Protein AF-A0A800AYM0-F1 (afdb_monomer_lite)

Foldseek 3Di:
DDPQPFAALVNLLVVLLVLLLVLQLVLLVLLCVVCVVQDDPVPDDPVLLVVLVVLQSLQSLQLSLVLCLVVLVVSLVCLVVVHDDLVVLVVSLCSSLVSSLVLLVQSLVQSVVCVVVVAFAACVVCPCVVPVVVVVVVLVPDVVSVVSVVVSVVSSVVSNVVSCCSRPPDHPHDRPPDPCSVVVSVVVSVSSVCSNQSDPDPDGRDDLCVLVDDPRSNSSRSSHRRVSNHVVNVVVCPDPVNPDDCPDDPVVVLCVLCVVLVNNADPDPDRNDDDDDDPDDDPDDDDDDDDDD

Secondary structure (DSSP, 8-state):
--------HHHHHHHHHHHHHHHHHHHHHHHHHHTGGG--TTTS-HHHHHHHHHHHHHHHHHHHHHHHHHHHHHHHHHHHTT---HHHHHHHHHHHHHHHHHHHHHHHHHHHHHHHHSS---GGGGTTGGGHHHHHHHHHH-HHHHHHHHHHHHHHHHHHHHHHHHHTS---------TTHHHHHHHHHHHHHHHHH---SSSSSP-GGGG--SS-HHHHHHT--HHHHHHHHHHHHTSGGGSPP--S-HHHHHHHHHHHTT-S---SSSTT------S---SS---------

Radius of gyration: 26.36 Å; chains: 1; bounding box: 70×54×80 Å

Structure (mmCIF, N/CA/C/O backbone):
data_AF-A0A800AYM0-F1
#
_entry.id   AF-A0A800AYM0-F1
#
loop_
_atom_site.group_PDB
_atom_site.id
_atom_site.type_symbol
_atom_site.label_atom_id
_atom_site.label_alt_id
_atom_site.label_comp_id
_atom_site.label_asym_id
_atom_site.label_entity_id
_atom_site.label_seq_id
_atom_site.pdbx_PDB_ins_code
_atom_site.Cartn_x
_atom_site.Cartn_y
_atom_site.Cartn_z
_atom_site.occupancy
_atom_site.B_iso_or_equiv
_atom_site.auth_seq_id
_atom_site.auth_comp_id
_atom_site.auth_asym_id
_atom_site.auth_atom_id
_atom_site.pdbx_PDB_model_num
ATOM 1 N N . MET A 1 1 ? 0.278 18.543 35.188 1.00 34.03 1 MET A N 1
ATOM 2 C CA . MET A 1 1 ? -1.200 18.485 35.123 1.00 34.03 1 MET A CA 1
ATOM 3 C C . MET A 1 1 ? -1.610 17.820 33.806 1.00 34.03 1 MET A C 1
ATOM 5 O O . MET A 1 1 ? -1.608 18.459 32.761 1.00 34.03 1 MET A O 1
ATOM 9 N N . SER A 1 2 ? -1.806 16.496 33.802 1.00 35.78 2 SER A N 1
ATOM 10 C CA . SER A 1 2 ? -2.093 15.743 32.574 1.00 35.78 2 SER A CA 1
ATOM 11 C C . SER A 1 2 ? -3.550 15.943 32.162 1.00 35.78 2 SER A C 1
ATOM 13 O O . SER A 1 2 ? -4.455 15.405 32.798 1.00 35.78 2 SER A O 1
ATOM 15 N N . LEU A 1 3 ? -3.783 16.679 31.075 1.00 36.06 3 LEU A N 1
ATOM 16 C CA . LEU A 1 3 ? -5.063 16.655 30.372 1.00 36.06 3 LEU A CA 1
ATOM 17 C C . LEU A 1 3 ? -5.314 15.217 29.900 1.00 36.06 3 LEU A C 1
ATOM 19 O O . LEU A 1 3 ? -4.806 14.788 28.861 1.00 36.06 3 LEU A O 1
ATOM 23 N N . ASN A 1 4 ? -6.074 14.458 30.691 1.00 39.44 4 ASN A N 1
ATOM 24 C CA . ASN A 1 4 ? -6.589 13.142 30.338 1.00 39.44 4 ASN A CA 1
ATOM 25 C C . ASN A 1 4 ? -7.581 13.322 29.181 1.00 39.44 4 ASN A C 1
ATOM 27 O O . ASN A 1 4 ? -8.793 13.425 29.367 1.00 39.44 4 ASN A O 1
ATOM 31 N N . LYS A 1 5 ? -7.041 13.432 27.963 1.00 47.06 5 LYS A N 1
ATOM 32 C CA . LYS A 1 5 ? -7.806 13.536 26.722 1.00 47.06 5 LYS A CA 1
ATOM 33 C C . LYS A 1 5 ? -8.575 12.224 26.554 1.00 47.06 5 LYS A C 1
ATOM 35 O O . LYS A 1 5 ? -8.020 11.225 26.104 1.00 47.06 5 LYS A O 1
ATOM 40 N N . LYS A 1 6 ? -9.847 12.229 26.960 1.00 54.66 6 LYS A N 1
ATOM 41 C CA . LYS A 1 6 ? -10.808 11.149 26.706 1.00 54.66 6 LYS A CA 1
ATOM 42 C C . LYS A 1 6 ? -10.798 10.851 25.210 1.00 54.66 6 LYS A C 1
ATOM 44 O O . LYS A 1 6 ? -11.043 11.739 24.395 1.00 54.66 6 LYS A O 1
ATOM 49 N N . GLN A 1 7 ? -10.447 9.626 24.845 1.00 60.94 7 GLN A N 1
ATOM 50 C CA . GLN A 1 7 ? -10.258 9.241 23.454 1.00 60.94 7 GLN A CA 1
ATOM 51 C C . GLN A 1 7 ? -11.426 8.355 23.019 1.00 60.94 7 GLN A C 1
ATOM 53 O O . GLN A 1 7 ? -11.692 7.313 23.610 1.00 60.94 7 GLN A O 1
ATOM 58 N N . ASN A 1 8 ? -12.149 8.809 21.996 1.00 78.94 8 ASN A N 1
ATOM 59 C CA . ASN A 1 8 ? -13.233 8.057 21.374 1.00 78.94 8 ASN A CA 1
ATOM 60 C C . ASN A 1 8 ? -12.653 7.000 20.409 1.00 78.94 8 ASN A C 1
ATOM 62 O O . ASN A 1 8 ? -11.581 7.199 19.827 1.00 78.94 8 ASN A O 1
ATOM 66 N N . ILE A 1 9 ? -13.376 5.898 20.198 1.00 86.50 9 ILE A N 1
ATOM 67 C CA . ILE A 1 9 ? -13.028 4.818 19.264 1.00 86.50 9 ILE A CA 1
ATOM 68 C C . ILE A 1 9 ? -12.812 5.365 17.849 1.00 86.50 9 ILE A C 1
ATOM 70 O O . ILE A 1 9 ? -11.824 5.017 17.206 1.00 86.50 9 ILE A O 1
ATOM 74 N N . ILE A 1 10 ? -13.651 6.300 17.401 1.00 87.38 10 ILE A N 1
ATOM 75 C CA . ILE A 1 10 ? -13.507 6.952 16.089 1.00 87.38 10 ILE A CA 1
ATOM 76 C C . ILE A 1 10 ? -12.194 7.735 16.004 1.00 87.38 10 ILE A C 1
ATOM 78 O O . ILE A 1 10 ? -11.457 7.623 15.028 1.00 87.38 10 ILE A O 1
ATOM 82 N N . THR A 1 11 ? -11.842 8.482 17.053 1.00 88.19 11 THR A N 1
ATOM 83 C CA . THR A 1 11 ? -10.568 9.208 17.109 1.00 88.19 11 THR A CA 1
ATOM 84 C C . THR A 1 11 ? -9.381 8.248 17.055 1.00 88.19 11 THR A C 1
ATOM 86 O O . THR A 1 11 ? -8.373 8.558 16.426 1.00 88.19 11 THR A O 1
ATOM 89 N N . ARG A 1 12 ? -9.482 7.072 17.689 1.00 89.81 12 ARG A N 1
ATOM 90 C CA . ARG A 1 12 ? -8.461 6.019 17.584 1.00 89.81 12 ARG A CA 1
ATOM 91 C C . ARG A 1 12 ? -8.345 5.504 16.147 1.00 89.81 12 ARG A C 1
ATOM 93 O O . ARG A 1 12 ? -7.229 5.451 15.641 1.00 89.81 12 ARG A O 1
ATOM 100 N N . ILE A 1 13 ? -9.462 5.187 15.491 1.00 92.69 13 ILE A N 1
ATOM 101 C CA . ILE A 1 13 ? -9.487 4.728 14.092 1.00 92.69 13 ILE A CA 1
ATOM 102 C C . ILE A 1 13 ? -8.817 5.759 13.176 1.00 92.69 13 ILE A C 1
ATOM 104 O O . ILE A 1 13 ? -7.899 5.409 12.439 1.00 92.69 13 ILE A O 1
ATOM 108 N N . LEU A 1 14 ? -9.201 7.035 13.282 1.00 93.31 14 LEU A N 1
ATOM 109 C CA . LEU A 1 14 ? -8.620 8.120 12.484 1.00 93.31 14 LEU A CA 1
ATOM 110 C C . LEU A 1 14 ? -7.118 8.289 12.736 1.00 93.31 14 LEU A C 1
ATOM 112 O O . LEU A 1 14 ? -6.353 8.455 11.792 1.00 93.31 14 LEU A O 1
ATOM 116 N N . LYS A 1 15 ? -6.669 8.206 13.994 1.00 94.25 15 LYS A N 1
ATOM 117 C CA . LYS A 1 15 ? -5.241 8.281 14.333 1.00 94.25 15 LYS A CA 1
ATOM 118 C C . LYS A 1 15 ? -4.435 7.137 13.715 1.00 94.25 15 LYS A C 1
ATOM 120 O O . LYS A 1 15 ? -3.347 7.388 13.208 1.00 94.25 15 LYS A O 1
ATOM 125 N N . VAL A 1 16 ? -4.952 5.905 13.760 1.00 95.81 16 VAL A N 1
ATOM 126 C CA . VAL A 1 16 ? -4.305 4.745 13.123 1.00 95.81 16 VAL A CA 1
ATOM 127 C C . VAL A 1 16 ? -4.252 4.940 11.611 1.00 95.81 16 VAL A C 1
ATOM 129 O O . VAL A 1 16 ? -3.197 4.762 11.012 1.00 95.81 16 VAL A O 1
ATOM 132 N N . TYR A 1 17 ? -5.362 5.367 11.009 1.00 95.94 17 TYR A N 1
ATOM 133 C CA . TYR A 1 17 ? -5.456 5.607 9.573 1.00 95.94 17 TYR A CA 1
ATOM 134 C C . TYR A 1 17 ? -4.455 6.671 9.094 1.00 95.94 17 TYR A C 1
ATOM 136 O O . TYR A 1 17 ? -3.685 6.427 8.168 1.00 95.94 17 TYR A O 1
ATOM 144 N N . MET A 1 18 ? -4.390 7.816 9.781 1.00 97.06 18 MET A N 1
ATOM 145 C CA . MET A 1 18 ? -3.429 8.878 9.470 1.00 97.06 18 MET A CA 1
ATOM 146 C C . MET A 1 18 ? -1.981 8.423 9.661 1.00 97.06 18 MET A C 1
ATOM 148 O O . MET A 1 18 ? -1.142 8.729 8.823 1.00 97.06 18 MET A O 1
ATOM 152 N N . LEU A 1 19 ? -1.686 7.661 10.720 1.00 97.75 19 LEU A N 1
ATOM 153 C CA . LEU A 1 19 ? -0.345 7.119 10.952 1.00 97.75 19 LEU A CA 1
ATOM 154 C C . LEU A 1 19 ? 0.116 6.236 9.785 1.00 97.75 19 LEU A C 1
ATOM 156 O O . LEU A 1 19 ? 1.241 6.378 9.313 1.00 97.75 19 LEU A O 1
ATOM 160 N N . VAL A 1 20 ? -0.755 5.344 9.312 1.00 98.00 20 VAL A N 1
ATOM 161 C CA . VAL A 1 20 ? -0.465 4.454 8.183 1.00 98.00 20 VAL A CA 1
ATOM 162 C C . VAL A 1 20 ? -0.247 5.247 6.893 1.00 98.00 20 VAL A C 1
ATOM 164 O O . VAL A 1 20 ? 0.741 5.012 6.199 1.00 98.00 20 VAL A O 1
ATOM 167 N N . LEU A 1 21 ? -1.124 6.209 6.582 1.00 98.00 21 LEU A N 1
ATOM 168 C CA . LEU A 1 21 ? -0.969 7.042 5.387 1.00 98.00 21 LEU A CA 1
ATOM 169 C C . LEU A 1 21 ? 0.326 7.859 5.416 1.00 98.00 21 LEU A C 1
ATOM 171 O O . LEU A 1 21 ? 0.996 7.955 4.391 1.00 98.00 21 LEU A O 1
ATOM 175 N N . SER A 1 22 ? 0.720 8.392 6.575 1.00 98.06 22 SER A N 1
ATOM 176 C CA . SER A 1 22 ? 2.001 9.088 6.721 1.00 98.06 22 SER A CA 1
ATOM 177 C C . SER A 1 22 ? 3.187 8.170 6.425 1.00 98.06 22 SER A C 1
ATOM 179 O O . SER A 1 22 ? 4.128 8.594 5.762 1.00 98.06 22 SER A O 1
ATOM 181 N N . ILE A 1 23 ? 3.146 6.908 6.865 1.00 98.12 23 ILE A N 1
ATOM 182 C CA . ILE A 1 23 ? 4.213 5.939 6.579 1.00 98.12 23 ILE A CA 1
ATOM 183 C C . ILE A 1 23 ? 4.274 5.616 5.078 1.00 98.12 23 ILE A C 1
ATOM 185 O O . ILE A 1 23 ? 5.357 5.640 4.497 1.00 98.12 23 ILE A O 1
ATOM 189 N N . TYR A 1 24 ? 3.135 5.376 4.419 1.00 98.25 24 TYR A N 1
ATOM 190 C CA . TYR A 1 24 ? 3.117 5.194 2.960 1.00 98.25 24 TYR A CA 1
ATOM 191 C C . TYR A 1 24 ? 3.641 6.420 2.213 1.00 98.25 24 TYR A C 1
ATOM 193 O O . TYR A 1 24 ? 4.389 6.286 1.245 1.00 98.25 24 TYR A O 1
ATOM 201 N N . PHE A 1 25 ? 3.292 7.616 2.686 1.00 98.00 25 PHE A N 1
ATOM 202 C CA . PHE A 1 25 ? 3.786 8.859 2.114 1.00 98.00 25 PHE A CA 1
ATOM 203 C C . PHE A 1 25 ? 5.309 8.983 2.247 1.00 98.00 25 PHE A C 1
ATOM 205 O O . PHE A 1 25 ? 5.955 9.388 1.287 1.00 98.00 25 PHE A O 1
ATOM 212 N N . ILE A 1 26 ? 5.897 8.560 3.374 1.00 97.00 26 ILE A N 1
ATOM 213 C CA . ILE A 1 26 ? 7.359 8.497 3.550 1.00 97.00 26 ILE A CA 1
ATOM 214 C C . ILE A 1 26 ? 7.995 7.563 2.515 1.00 97.00 26 ILE A C 1
ATOM 216 O O . ILE A 1 26 ? 8.932 7.976 1.840 1.00 97.00 26 ILE A O 1
ATOM 220 N N . PHE A 1 27 ? 7.475 6.345 2.322 1.00 96.62 27 PHE A N 1
ATOM 221 C CA . PHE A 1 27 ? 7.998 5.440 1.285 1.00 96.62 27 PHE A CA 1
ATOM 222 C C . PHE A 1 27 ? 7.910 6.051 -0.117 1.00 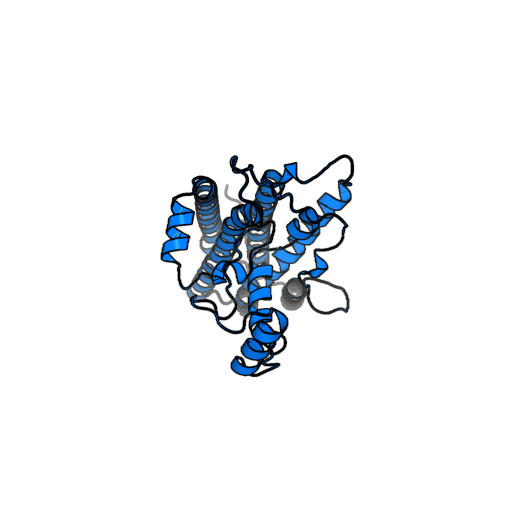96.62 27 PHE A C 1
ATOM 224 O O . PHE A 1 27 ? 8.851 5.944 -0.900 1.00 96.62 27 PHE A O 1
ATOM 231 N N . ARG A 1 28 ? 6.811 6.749 -0.425 1.00 96.81 28 ARG A N 1
ATOM 232 C CA . ARG A 1 28 ? 6.662 7.458 -1.700 1.00 96.81 28 ARG A CA 1
ATOM 233 C C . ARG A 1 28 ? 7.665 8.597 -1.851 1.00 96.81 28 ARG A C 1
ATOM 235 O O . ARG A 1 28 ? 8.212 8.757 -2.936 1.00 96.81 28 ARG A O 1
ATOM 242 N N . LEU A 1 29 ? 7.909 9.372 -0.795 1.00 96.94 29 LEU A N 1
ATOM 243 C CA . LEU A 1 29 ? 8.937 10.413 -0.805 1.00 96.94 29 LEU A CA 1
ATOM 244 C C . LEU A 1 29 ? 10.319 9.813 -1.054 1.00 96.94 29 LEU A C 1
ATOM 246 O O . LEU A 1 29 ? 11.061 10.361 -1.858 1.00 96.94 29 LEU A O 1
ATOM 250 N N . ILE A 1 30 ? 10.640 8.678 -0.427 1.00 94.88 30 ILE A N 1
ATOM 251 C CA . ILE A 1 30 ? 11.913 7.988 -0.663 1.00 94.88 30 ILE A CA 1
ATOM 252 C C . ILE A 1 30 ? 12.055 7.652 -2.153 1.00 94.88 30 ILE A C 1
ATOM 254 O O . ILE A 1 30 ? 13.032 8.080 -2.753 1.00 94.88 30 ILE A O 1
ATOM 258 N N . ILE A 1 31 ? 11.060 6.998 -2.769 1.00 94.75 31 ILE A N 1
ATOM 259 C CA . ILE A 1 31 ? 11.085 6.672 -4.212 1.00 94.75 31 ILE A CA 1
ATOM 260 C C . ILE A 1 31 ? 11.201 7.932 -5.074 1.00 94.75 31 ILE A C 1
ATOM 262 O O . ILE A 1 31 ? 11.949 7.961 -6.047 1.00 94.75 31 ILE A O 1
ATOM 266 N N . PHE A 1 32 ? 10.454 8.980 -4.724 1.00 96.75 32 PHE A N 1
ATOM 267 C CA . PHE A 1 32 ? 10.490 10.248 -5.444 1.00 96.75 32 PHE A CA 1
ATOM 268 C C . PHE A 1 32 ? 11.889 10.866 -5.447 1.00 96.75 32 PHE A C 1
ATOM 270 O O . PHE A 1 32 ? 12.362 11.276 -6.501 1.00 96.75 32 PHE A O 1
ATOM 277 N N . PHE A 1 33 ? 12.555 10.909 -4.291 1.00 95.44 33 PHE A N 1
ATOM 278 C CA . PHE A 1 33 ? 13.890 11.489 -4.175 1.00 95.44 33 PHE A CA 1
ATOM 279 C C . PHE A 1 33 ? 14.983 10.595 -4.768 1.00 95.44 33 PHE A C 1
ATOM 281 O O . PHE A 1 33 ? 15.915 11.122 -5.370 1.00 95.44 33 PHE A O 1
ATOM 288 N N . THR A 1 34 ? 14.880 9.267 -4.657 1.00 92.69 34 THR A N 1
ATOM 289 C CA . THR A 1 34 ? 15.870 8.352 -5.255 1.00 92.69 34 THR A CA 1
ATOM 290 C C . THR A 1 34 ? 15.831 8.385 -6.782 1.00 92.69 34 THR A C 1
ATOM 292 O O . THR A 1 34 ? 16.866 8.303 -7.437 1.00 92.69 34 THR A O 1
ATOM 295 N N . GLU A 1 35 ? 14.645 8.564 -7.362 1.00 94.81 35 GLU A N 1
ATOM 296 C CA . GLU A 1 35 ? 14.434 8.561 -8.813 1.00 94.81 35 GLU A CA 1
ATOM 297 C C . GLU A 1 35 ? 14.218 9.975 -9.385 1.00 94.81 35 GLU A C 1
ATOM 299 O O . GLU A 1 35 ? 13.715 10.135 -10.497 1.00 94.81 35 GLU A O 1
ATOM 304 N N . LEU A 1 36 ? 14.620 11.014 -8.643 1.00 94.50 36 LEU A N 1
ATOM 305 C CA . LEU A 1 36 ? 14.423 12.418 -9.022 1.00 94.50 36 LEU A CA 1
ATOM 306 C C . LEU A 1 36 ? 15.150 12.785 -10.323 1.00 94.50 36 LEU A C 1
ATOM 308 O O . LEU A 1 36 ? 14.651 13.598 -11.093 1.00 94.50 36 LEU A O 1
ATOM 312 N N . HIS A 1 37 ? 16.271 12.115 -10.610 1.00 93.62 37 HIS A N 1
ATOM 313 C CA . HIS A 1 37 ? 17.034 12.247 -11.857 1.00 93.62 37 HIS A CA 1
ATOM 314 C C . HIS A 1 37 ? 16.224 11.904 -13.122 1.00 93.62 37 HIS A C 1
ATOM 316 O O . HIS A 1 37 ? 16.653 12.218 -14.225 1.00 93.62 37 HIS A O 1
ATOM 322 N N . ARG A 1 38 ? 15.064 11.246 -12.979 1.00 93.12 38 ARG A N 1
ATOM 323 C CA . ARG A 1 38 ? 14.167 10.901 -14.091 1.00 93.12 38 ARG A CA 1
ATOM 324 C C . ARG A 1 38 ? 13.146 11.982 -14.419 1.00 93.12 38 ARG A C 1
ATOM 326 O O . ARG A 1 38 ? 12.310 11.751 -15.286 1.00 93.12 38 ARG A O 1
ATOM 333 N N . ILE A 1 39 ? 13.135 13.090 -13.682 1.00 94.06 39 ILE A N 1
ATOM 334 C CA . ILE A 1 39 ? 12.228 14.209 -13.921 1.00 94.06 39 ILE A CA 1
ATOM 335 C C . ILE A 1 39 ? 13.034 15.354 -14.510 1.00 94.06 39 ILE A C 1
ATOM 337 O O . ILE A 1 39 ? 13.915 15.898 -13.846 1.00 94.06 39 ILE A O 1
ATOM 341 N N . ASP A 1 40 ? 12.661 15.766 -15.717 1.00 93.25 40 ASP A N 1
ATOM 342 C CA . ASP A 1 40 ? 13.055 17.068 -16.233 1.00 93.25 40 ASP A CA 1
ATOM 343 C C . ASP A 1 40 ? 12.053 18.133 -15.760 1.00 93.25 40 ASP A C 1
ATOM 345 O O . ASP A 1 40 ? 10.886 18.163 -16.163 1.00 93.25 40 ASP A O 1
ATOM 349 N N . PHE A 1 41 ? 12.505 19.009 -14.863 1.00 91.12 41 PHE A N 1
ATOM 350 C CA . PHE A 1 41 ? 11.684 20.086 -14.308 1.00 91.12 41 PHE A CA 1
ATOM 351 C C . PHE A 1 41 ? 11.405 21.216 -15.310 1.00 91.12 41 PHE A C 1
ATOM 353 O O . PHE A 1 41 ? 10.517 22.028 -15.045 1.00 91.12 41 PHE A O 1
ATOM 360 N N . ALA A 1 42 ? 12.109 21.272 -16.446 1.00 90.25 42 ALA A N 1
ATOM 361 C CA . ALA A 1 42 ? 11.794 22.201 -17.529 1.00 90.25 42 ALA A CA 1
ATOM 362 C C . ALA A 1 42 ? 10.541 21.760 -18.305 1.00 90.25 42 ALA A C 1
ATOM 364 O O . ALA A 1 42 ? 9.735 22.594 -18.719 1.00 90.25 42 ALA A O 1
ATOM 365 N N . GLU A 1 43 ? 10.336 20.450 -18.453 1.00 89.94 43 GLU A N 1
ATOM 366 C CA . GLU A 1 43 ? 9.214 19.883 -19.209 1.00 89.94 43 GLU A CA 1
ATOM 367 C C . GLU A 1 43 ? 7.994 19.577 -18.325 1.00 89.94 43 GLU A C 1
ATOM 369 O O . GLU A 1 43 ? 6.835 19.670 -18.751 1.00 89.94 43 GLU A O 1
ATOM 374 N N . VAL A 1 44 ? 8.228 19.209 -17.062 1.00 93.06 44 VAL A N 1
ATOM 375 C CA . VAL A 1 44 ? 7.187 18.715 -16.160 1.00 93.06 44 VAL A CA 1
ATOM 376 C C . VAL A 1 44 ? 6.654 19.813 -15.242 1.00 93.06 44 VAL A C 1
ATOM 378 O O . VAL A 1 44 ? 7.323 20.307 -14.338 1.00 93.06 44 VAL A O 1
ATOM 381 N N . LYS A 1 45 ? 5.355 20.104 -15.369 1.00 94.81 45 LYS A N 1
ATOM 382 C CA . LYS A 1 45 ? 4.646 21.010 -14.451 1.00 94.81 45 LYS A CA 1
ATOM 383 C C . LYS A 1 45 ? 4.594 20.446 -13.025 1.00 94.81 45 LYS A C 1
ATOM 385 O O . LYS A 1 45 ? 4.165 19.310 -12.812 1.00 94.81 45 LYS A O 1
ATOM 390 N N . ILE A 1 46 ? 4.871 21.294 -12.031 1.00 94.69 46 ILE A N 1
ATOM 391 C CA . ILE A 1 46 ? 4.756 20.972 -10.592 1.00 94.69 46 ILE A CA 1
ATOM 392 C C . ILE A 1 46 ? 3.357 20.442 -10.236 1.00 94.69 46 ILE A C 1
ATOM 394 O O . ILE A 1 46 ? 3.212 19.531 -9.422 1.00 94.69 46 ILE A O 1
ATOM 398 N N . THR A 1 47 ? 2.309 20.952 -10.886 1.00 95.69 47 THR A N 1
ATOM 399 C CA . THR A 1 47 ? 0.931 20.478 -10.691 1.00 95.69 47 THR A CA 1
ATOM 400 C C . THR A 1 47 ? 0.760 18.998 -11.049 1.00 95.69 47 THR A C 1
ATOM 402 O O . THR A 1 47 ? 0.027 18.284 -10.362 1.00 95.69 47 THR A O 1
ATOM 405 N N . THR A 1 48 ? 1.468 18.505 -12.069 1.00 95.94 48 THR A N 1
ATOM 406 C CA . THR A 1 48 ? 1.495 17.087 -12.459 1.00 95.94 48 THR A CA 1
ATOM 407 C C . THR A 1 48 ? 2.174 16.240 -11.386 1.00 95.94 48 THR A C 1
ATOM 409 O O . THR A 1 48 ? 1.657 15.182 -11.022 1.00 95.94 48 THR A O 1
ATOM 412 N N . ILE A 1 49 ? 3.279 16.736 -10.818 1.00 96.62 49 ILE A N 1
ATOM 413 C CA . ILE A 1 49 ? 3.979 16.084 -9.706 1.00 96.62 49 ILE A CA 1
ATOM 414 C C . ILE A 1 49 ? 3.039 15.976 -8.504 1.00 96.62 49 ILE A C 1
ATOM 416 O O . ILE A 1 49 ? 2.779 14.873 -8.032 1.00 96.62 49 ILE A O 1
ATOM 420 N N . ILE A 1 50 ? 2.422 17.074 -8.062 1.00 97.00 50 ILE A N 1
ATOM 421 C CA . ILE A 1 50 ? 1.469 17.059 -6.937 1.00 97.00 50 ILE A CA 1
ATOM 422 C C . ILE A 1 50 ? 0.312 16.084 -7.205 1.00 97.00 50 ILE A C 1
ATOM 424 O O . ILE A 1 50 ? -0.066 15.299 -6.332 1.00 97.00 50 ILE A O 1
ATOM 428 N N . LYS A 1 51 ? -0.226 16.069 -8.430 1.00 96.69 51 LYS A N 1
ATOM 429 C CA . LYS A 1 51 ? -1.297 15.145 -8.824 1.00 96.69 51 LYS A CA 1
ATOM 430 C C . LYS A 1 51 ? -0.874 13.674 -8.719 1.00 96.69 51 LYS A C 1
ATOM 432 O O . LYS A 1 51 ? -1.705 12.851 -8.332 1.00 96.69 51 LYS A O 1
ATOM 437 N N . SER A 1 52 ? 0.394 13.345 -8.980 1.00 96.75 52 SER A N 1
ATOM 438 C CA . SER A 1 52 ? 0.927 11.985 -8.790 1.00 96.75 52 SER A CA 1
ATOM 439 C C . SER A 1 52 ? 0.931 11.560 -7.319 1.00 96.75 52 SER A C 1
ATOM 441 O O . SER A 1 52 ? 0.505 10.449 -7.002 1.00 96.75 52 SER A O 1
ATOM 443 N N . PHE A 1 53 ? 1.274 12.468 -6.400 1.00 97.75 53 PHE A N 1
ATOM 444 C CA . PHE A 1 53 ? 1.200 12.212 -4.959 1.00 97.75 53 PHE A CA 1
ATOM 445 C C . PHE A 1 53 ? -0.243 12.043 -4.479 1.00 97.75 53 PHE A C 1
ATOM 447 O O . PHE A 1 53 ? -0.524 11.128 -3.704 1.00 97.75 53 PHE A O 1
ATOM 454 N N . ILE A 1 54 ? -1.170 12.875 -4.968 1.00 96.56 54 ILE A N 1
ATOM 455 C CA . ILE A 1 54 ? -2.604 12.746 -4.665 1.00 96.56 54 ILE A CA 1
ATOM 456 C C . ILE A 1 54 ? -3.130 11.394 -5.154 1.00 96.56 54 ILE A C 1
ATOM 458 O O . ILE A 1 54 ? -3.854 10.713 -4.427 1.00 96.56 54 ILE A O 1
ATOM 462 N N . MET A 1 55 ? -2.760 10.986 -6.372 1.00 95.62 55 MET A N 1
ATOM 463 C CA . MET A 1 55 ? -3.105 9.666 -6.896 1.00 95.62 55 MET A CA 1
ATOM 464 C C . MET A 1 55 ? -2.540 8.562 -6.001 1.00 95.62 55 MET A C 1
ATOM 466 O O . MET A 1 55 ? -3.264 7.652 -5.612 1.00 95.62 55 MET A O 1
ATOM 470 N N . GLY A 1 56 ? -1.290 8.717 -5.579 1.00 96.56 56 GLY A N 1
ATOM 471 C CA . GLY A 1 56 ? -0.642 7.885 -4.583 1.00 96.56 56 GLY A CA 1
ATOM 472 C C . GLY A 1 56 ? -1.464 7.665 -3.314 1.00 96.56 56 GLY A C 1
ATOM 473 O O . GLY A 1 56 ? -1.775 6.530 -2.955 1.00 96.56 56 GLY A O 1
ATOM 474 N N . VAL A 1 57 ? -1.879 8.753 -2.663 1.00 96.88 57 VAL A N 1
ATOM 475 C CA . VAL A 1 57 ? -2.686 8.695 -1.433 1.00 96.88 57 VAL A CA 1
ATOM 476 C C . VAL A 1 57 ? -4.017 7.967 -1.664 1.00 96.88 57 VAL A C 1
ATOM 478 O O . VAL A 1 57 ? -4.511 7.288 -0.760 1.00 96.88 57 VAL A O 1
ATOM 481 N N . ARG A 1 58 ? -4.593 8.038 -2.874 1.00 95.62 58 ARG A N 1
ATOM 482 C CA . ARG A 1 58 ? -5.800 7.267 -3.226 1.00 95.62 58 ARG A CA 1
ATOM 483 C C . ARG A 1 58 ? -5.529 5.763 -3.252 1.00 95.62 58 ARG A C 1
ATOM 485 O O . ARG A 1 58 ? -6.328 5.009 -2.702 1.00 95.62 58 ARG A O 1
ATOM 492 N N . PHE A 1 59 ? -4.416 5.316 -3.833 1.00 96.88 59 PHE A N 1
ATOM 493 C CA . PHE A 1 59 ? -4.046 3.895 -3.808 1.00 96.88 59 PHE A CA 1
ATOM 494 C C . PHE A 1 59 ? -3.688 3.414 -2.392 1.00 96.88 59 PHE A C 1
ATOM 496 O 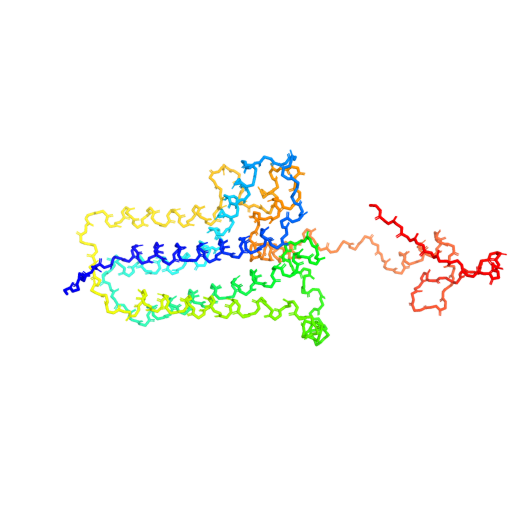O . PHE A 1 59 ? -4.079 2.311 -2.008 1.00 96.88 59 PHE A O 1
ATOM 503 N N . ASP A 1 60 ? -3.028 4.246 -1.582 1.00 97.56 60 ASP A N 1
ATOM 504 C CA . ASP A 1 60 ? -2.733 3.924 -0.176 1.00 97.56 60 ASP A CA 1
ATOM 505 C C . ASP A 1 60 ? -4.015 3.795 0.656 1.00 97.56 60 ASP A C 1
ATOM 507 O O . ASP A 1 60 ? -4.140 2.898 1.494 1.00 97.56 60 ASP A O 1
ATOM 511 N N . THR A 1 61 ? -4.994 4.665 0.391 1.00 97.00 61 THR A N 1
ATOM 512 C CA . THR A 1 61 ? -6.327 4.646 1.011 1.00 97.00 61 THR A CA 1
ATOM 513 C C . THR A 1 61 ? -7.044 3.329 0.745 1.00 97.00 61 THR A C 1
ATOM 515 O O . THR A 1 61 ? -7.657 2.778 1.657 1.00 97.00 61 THR A O 1
ATOM 518 N N . VAL A 1 62 ? -6.933 2.782 -0.465 1.00 97.06 62 VAL A N 1
ATOM 519 C CA . VAL A 1 62 ? -7.579 1.516 -0.838 1.00 97.06 62 VAL A CA 1
ATOM 520 C C . VAL A 1 62 ? -7.034 0.361 -0.006 1.00 97.06 62 VAL A C 1
ATOM 522 O O . VAL A 1 62 ? -7.806 -0.336 0.650 1.00 97.06 62 VAL A O 1
ATOM 525 N N . ILE A 1 63 ? -5.709 0.193 0.036 1.00 97.56 63 ILE A N 1
ATOM 526 C CA . ILE A 1 63 ? -5.068 -0.870 0.827 1.00 97.56 63 ILE A CA 1
ATOM 527 C C . ILE A 1 63 ? -5.331 -0.688 2.319 1.00 97.56 63 ILE A C 1
ATOM 529 O O . ILE A 1 63 ? -5.693 -1.644 3.007 1.00 97.56 63 ILE A O 1
ATOM 533 N N . SER A 1 64 ? -5.229 0.547 2.808 1.00 97.50 64 SER A N 1
ATOM 534 C CA . SER A 1 64 ? -5.519 0.862 4.206 1.00 97.50 64 SER A CA 1
ATOM 535 C C . SER A 1 64 ? -6.966 0.534 4.568 1.00 97.50 64 SER A C 1
ATOM 537 O O . SER A 1 64 ? -7.211 -0.032 5.629 1.00 97.50 64 SER A O 1
ATOM 539 N N . SER A 1 65 ? -7.919 0.827 3.680 1.00 96.75 65 SER A N 1
ATOM 540 C CA . SER A 1 65 ? -9.341 0.549 3.899 1.00 96.75 65 SER A CA 1
ATOM 541 C C . SER A 1 65 ? -9.649 -0.946 3.855 1.00 96.75 65 SER A C 1
ATOM 543 O O . SER A 1 65 ? -10.409 -1.410 4.699 1.00 96.75 65 SER A O 1
ATOM 545 N N . TYR A 1 66 ? -9.022 -1.719 2.958 1.00 96.31 66 TYR A N 1
ATOM 546 C CA . TYR A 1 66 ? -9.149 -3.183 2.950 1.00 96.31 66 TYR A CA 1
ATOM 547 C C . TYR A 1 66 ? -8.690 -3.805 4.275 1.00 96.31 66 TYR A C 1
ATOM 549 O O . TYR A 1 66 ? -9.418 -4.604 4.861 1.00 96.31 66 TYR A O 1
ATOM 557 N N . ILE A 1 67 ? -7.516 -3.411 4.780 1.00 97.56 67 ILE A N 1
ATOM 558 C CA . ILE A 1 67 ? -6.969 -3.946 6.039 1.00 97.56 67 ILE A CA 1
ATOM 559 C C . ILE A 1 67 ? -7.802 -3.494 7.246 1.00 97.56 67 ILE A C 1
ATOM 561 O O . ILE A 1 67 ? -8.031 -4.277 8.171 1.00 97.56 67 ILE A O 1
ATOM 565 N N . MET A 1 68 ? -8.260 -2.237 7.245 1.00 96.50 68 MET A N 1
ATOM 566 C CA . MET A 1 68 ? -8.999 -1.634 8.358 1.00 96.50 68 MET A CA 1
ATOM 567 C C . MET A 1 68 ? -10.482 -2.006 8.393 1.00 96.50 68 MET A C 1
ATOM 569 O O . MET A 1 68 ? -11.093 -1.829 9.444 1.00 96.50 68 MET A O 1
ATOM 573 N N . ALA A 1 69 ? -11.069 -2.527 7.312 1.00 96.00 69 ALA A N 1
ATOM 574 C CA . ALA A 1 69 ? -12.509 -2.775 7.231 1.00 96.00 69 ALA A CA 1
ATOM 575 C C . ALA A 1 69 ? -13.041 -3.640 8.379 1.00 96.00 69 ALA A C 1
ATOM 577 O O . ALA A 1 69 ? -13.962 -3.232 9.090 1.00 96.00 69 ALA A O 1
ATOM 578 N N . LEU A 1 70 ? -12.421 -4.800 8.606 1.00 95.50 70 LEU A N 1
ATOM 579 C CA . LEU A 1 70 ? -12.829 -5.718 9.666 1.00 95.50 70 LEU A CA 1
ATOM 580 C C . LEU A 1 70 ? -12.547 -5.153 11.078 1.00 95.50 70 LEU A C 1
ATOM 582 O O . LEU A 1 70 ? -13.480 -5.118 11.884 1.00 95.50 70 LEU A O 1
ATOM 586 N N . PRO A 1 71 ? -11.338 -4.635 11.393 1.00 95.12 71 PRO A N 1
ATOM 587 C CA . PRO A 1 71 ? -11.080 -3.923 12.645 1.00 95.12 71 PRO A CA 1
ATOM 588 C C . PRO A 1 71 ? -12.090 -2.821 12.963 1.00 95.12 71 PRO A C 1
ATOM 590 O O . PRO A 1 71 ? -12.597 -2.749 14.080 1.00 95.12 71 PRO A O 1
ATOM 593 N N . VAL A 1 72 ? -12.390 -1.960 11.988 1.00 94.94 72 VAL A N 1
ATOM 594 C CA . VAL A 1 72 ? -13.310 -0.832 12.160 1.00 94.94 72 VAL A CA 1
ATOM 595 C C . VAL A 1 72 ? -14.716 -1.336 12.448 1.00 94.94 72 VAL A C 1
ATOM 597 O O . VAL A 1 72 ? -15.332 -0.861 13.399 1.00 94.94 72 VAL A O 1
ATOM 600 N N . LEU A 1 73 ? -15.196 -2.332 11.701 1.00 94.00 73 LEU A N 1
ATOM 601 C CA . LEU A 1 73 ? -16.505 -2.935 11.933 1.00 94.00 73 LEU A CA 1
ATOM 602 C C . LEU A 1 73 ? -16.630 -3.486 13.362 1.00 94.00 73 LEU A C 1
ATOM 604 O O . LEU A 1 73 ? -17.567 -3.131 14.075 1.00 94.00 73 LEU A O 1
ATOM 608 N N . ILE A 1 74 ? -15.659 -4.289 13.812 1.00 93.38 74 ILE A N 1
ATOM 609 C CA . ILE A 1 74 ? -15.671 -4.882 15.159 1.00 93.38 74 ILE A CA 1
ATOM 610 C C . ILE A 1 74 ? -15.623 -3.791 16.237 1.00 93.38 74 ILE A C 1
ATOM 612 O O . ILE A 1 74 ? -16.399 -3.833 17.192 1.00 93.38 74 ILE A O 1
ATOM 616 N N . LEU A 1 75 ? -14.746 -2.791 16.089 1.00 91.06 75 LEU A N 1
ATOM 617 C CA . LEU A 1 75 ? -14.623 -1.694 17.053 1.00 91.06 75 LEU A CA 1
ATOM 618 C C . LEU A 1 75 ? -15.905 -0.861 17.160 1.00 91.06 75 LEU A C 1
ATOM 620 O O . LEU A 1 75 ? -16.274 -0.458 18.262 1.00 91.06 75 LEU A O 1
ATOM 624 N N . LEU A 1 76 ? -16.582 -0.607 16.040 1.00 90.44 76 LEU A N 1
ATOM 625 C CA . LEU A 1 76 ? -17.842 0.135 16.015 1.00 90.44 76 LEU A CA 1
ATOM 626 C C . LEU A 1 76 ? -18.986 -0.670 16.647 1.00 90.44 76 LEU A C 1
ATOM 628 O O . LEU A 1 76 ? -19.765 -0.113 17.419 1.00 90.44 76 LEU A O 1
ATOM 632 N N . ILE A 1 77 ? -19.053 -1.982 16.399 1.00 89.50 77 ILE A N 1
ATOM 633 C CA . ILE A 1 77 ? -20.017 -2.880 17.054 1.00 89.50 77 ILE A CA 1
ATOM 634 C C . ILE A 1 77 ? -19.806 -2.873 18.576 1.00 89.50 77 ILE A C 1
ATOM 636 O O . ILE A 1 77 ? -20.757 -2.67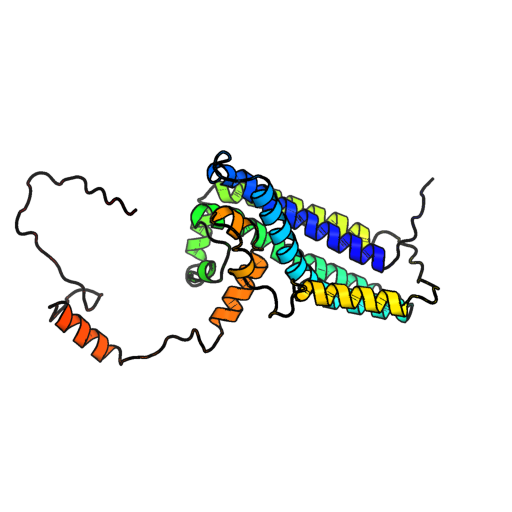8 19.334 1.00 89.50 77 ILE A O 1
ATOM 640 N N . LEU A 1 78 ? -18.560 -3.027 19.036 1.00 87.69 78 LEU A N 1
ATOM 641 C CA . LEU A 1 78 ? -18.224 -2.963 20.462 1.00 87.69 78 LEU A CA 1
ATOM 642 C C . LEU A 1 78 ? -18.606 -1.615 21.084 1.00 87.69 78 LEU A C 1
ATOM 644 O O . LEU A 1 78 ? -19.125 -1.585 22.204 1.00 87.69 78 LEU A O 1
ATOM 648 N N . ASP A 1 79 ? -18.406 -0.514 20.350 1.00 86.19 79 ASP A N 1
ATOM 649 C CA . ASP A 1 79 ? -18.838 0.812 20.784 1.00 86.19 79 ASP A CA 1
ATOM 650 C C . ASP A 1 79 ? -20.363 0.864 20.959 1.00 86.19 79 ASP A C 1
ATOM 652 O O . ASP A 1 79 ? -20.840 1.274 22.019 1.00 86.19 79 ASP A O 1
ATOM 656 N N . ILE A 1 80 ? -21.146 0.422 19.965 1.00 85.62 80 ILE A N 1
ATOM 657 C CA . ILE A 1 80 ? -22.622 0.408 20.017 1.00 85.62 80 ILE A CA 1
ATOM 658 C C . ILE A 1 80 ? -23.118 -0.334 21.261 1.00 85.62 80 ILE A C 1
ATOM 660 O O . ILE A 1 80 ? -23.918 0.216 22.019 1.00 85.62 80 ILE A O 1
ATOM 664 N N . PHE A 1 81 ? -22.585 -1.530 21.519 1.00 85.69 81 PHE A N 1
ATOM 665 C CA . PHE A 1 81 ? -22.958 -2.341 22.681 1.00 85.69 81 PHE A CA 1
ATOM 666 C C . PHE A 1 81 ? -22.320 -1.882 23.998 1.00 85.69 81 PHE A C 1
ATOM 668 O O . PHE A 1 81 ? -22.573 -2.489 25.036 1.00 85.69 81 PHE A O 1
ATOM 675 N N . LYS A 1 82 ? -21.494 -0.826 23.978 1.00 82.69 82 LYS A N 1
ATOM 676 C CA . LYS A 1 82 ? -20.744 -0.309 25.135 1.00 82.69 82 LYS A CA 1
ATOM 677 C C . LYS A 1 82 ? -19.920 -1.396 25.844 1.00 82.69 82 LYS A C 1
ATOM 679 O O . LYS A 1 82 ? -19.741 -1.361 27.062 1.00 82.69 82 LYS A O 1
ATOM 684 N N . LYS A 1 83 ? -19.425 -2.380 25.085 1.00 81.38 83 LYS A N 1
ATOM 685 C CA . LYS A 1 83 ? -18.637 -3.502 25.606 1.00 81.38 83 LYS A CA 1
ATOM 686 C C . LYS A 1 83 ? -17.156 -3.233 25.390 1.00 81.38 83 LYS A C 1
ATOM 688 O O . LYS A 1 83 ? -16.709 -3.047 24.262 1.00 81.38 83 LYS A O 1
ATOM 693 N N . LYS A 1 84 ? -16.375 -3.305 26.469 1.00 79.75 84 LYS A N 1
ATOM 694 C CA . LYS A 1 84 ? -14.912 -3.328 26.390 1.00 79.75 84 LYS A CA 1
ATOM 695 C C . LYS A 1 84 ? -14.443 -4.766 26.495 1.00 79.75 84 LYS A C 1
ATOM 697 O O . LYS A 1 84 ? -14.677 -5.418 27.506 1.00 79.75 84 LYS A O 1
ATOM 702 N N . ASN A 1 85 ? -13.743 -5.241 25.474 1.00 85.56 85 ASN A N 1
ATOM 703 C CA . ASN A 1 85 ? -13.119 -6.554 25.498 1.00 85.56 85 ASN A CA 1
ATOM 704 C C . ASN A 1 85 ? -11.627 -6.410 25.183 1.00 85.56 85 ASN A C 1
ATOM 706 O O . ASN A 1 85 ? -11.243 -6.248 24.026 1.00 85.56 85 ASN A O 1
ATOM 710 N N . LYS A 1 86 ? -10.791 -6.471 26.229 1.00 85.94 86 LYS A N 1
ATOM 711 C CA . LYS A 1 86 ? -9.329 -6.350 26.104 1.00 85.94 86 LYS A CA 1
ATOM 712 C C . LYS A 1 86 ? -8.745 -7.420 25.176 1.00 85.94 86 LYS A C 1
ATOM 714 O O . LYS A 1 86 ? -7.804 -7.128 24.451 1.00 85.94 86 LYS A O 1
ATOM 719 N N . PHE A 1 87 ? -9.309 -8.628 25.170 1.00 90.06 87 PHE A N 1
ATOM 720 C CA . PHE A 1 87 ? -8.858 -9.709 24.297 1.00 90.06 87 PHE A CA 1
ATOM 721 C C . PHE A 1 87 ? -9.100 -9.376 22.818 1.00 90.06 87 PHE A C 1
ATOM 723 O O . PHE A 1 87 ? -8.171 -9.451 22.016 1.00 90.06 87 PHE A O 1
ATOM 730 N N . LEU A 1 88 ? -10.301 -8.899 22.468 1.00 91.75 88 LEU A N 1
ATOM 731 C CA . LEU A 1 88 ? -10.602 -8.456 21.100 1.00 91.75 88 LEU A CA 1
ATOM 732 C C . LEU A 1 88 ? -9.750 -7.252 20.679 1.00 91.75 88 LEU A C 1
ATOM 734 O O . LEU A 1 88 ? -9.248 -7.228 19.560 1.00 91.75 88 LEU A O 1
ATOM 738 N N . GLU A 1 89 ? -9.536 -6.272 21.561 1.00 90.50 89 GLU A N 1
ATOM 739 C CA . GLU A 1 89 ? -8.656 -5.137 21.250 1.00 90.50 89 GLU A CA 1
AT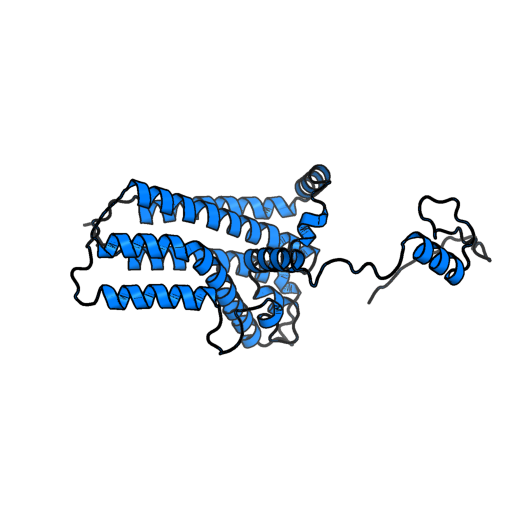OM 740 C C . GLU A 1 89 ? -7.203 -5.575 21.011 1.00 90.50 89 GLU A C 1
ATOM 742 O O . GLU A 1 89 ? -6.545 -5.031 20.124 1.00 90.50 89 GLU A O 1
ATOM 747 N N . THR A 1 90 ? -6.717 -6.585 21.737 1.00 93.56 90 THR A N 1
ATOM 748 C CA . THR A 1 90 ? -5.402 -7.194 21.494 1.00 93.56 90 THR A CA 1
ATOM 749 C C . THR A 1 90 ? -5.344 -7.912 20.146 1.00 93.56 90 THR A C 1
ATOM 751 O O . THR A 1 90 ? -4.370 -7.736 19.414 1.00 93.56 90 THR A O 1
ATOM 754 N N . ILE A 1 91 ? -6.378 -8.675 19.776 1.00 96.56 91 ILE A N 1
ATOM 755 C CA . ILE A 1 91 ? -6.457 -9.318 18.452 1.00 96.56 91 ILE A CA 1
ATOM 756 C C . ILE A 1 91 ? -6.416 -8.261 17.346 1.00 96.56 91 ILE A C 1
ATOM 758 O O . ILE A 1 91 ? -5.625 -8.372 16.413 1.00 96.56 91 ILE A O 1
ATOM 762 N N . ILE A 1 92 ? -7.218 -7.202 17.474 1.00 95.81 92 ILE A N 1
ATOM 763 C CA . ILE A 1 92 ? -7.268 -6.101 16.505 1.00 95.81 92 ILE A CA 1
ATOM 764 C C . ILE A 1 92 ? -5.916 -5.388 16.409 1.00 95.81 92 ILE A C 1
ATOM 766 O O . ILE A 1 92 ? -5.468 -5.057 15.311 1.00 95.81 92 ILE A O 1
ATOM 770 N N . PHE A 1 93 ? -5.239 -5.178 17.540 1.00 96.12 93 PHE A N 1
ATOM 771 C CA . PHE A 1 93 ? -3.887 -4.632 17.556 1.00 96.12 93 PHE A CA 1
ATOM 772 C C . PHE A 1 93 ? -2.929 -5.489 16.719 1.00 96.12 93 PHE A C 1
ATOM 774 O O . PHE A 1 93 ? -2.233 -4.943 15.864 1.00 96.12 93 PHE A O 1
ATOM 781 N N . TYR A 1 94 ? -2.902 -6.810 16.930 1.00 97.56 94 TYR A N 1
ATOM 782 C CA . TYR A 1 94 ? -2.015 -7.700 16.178 1.00 97.56 94 TYR A CA 1
ATOM 783 C C . TYR A 1 94 ? -2.404 -7.804 14.704 1.00 97.56 94 TYR A C 1
ATOM 785 O O . TYR A 1 94 ? -1.514 -7.789 13.861 1.00 97.56 94 TYR A O 1
ATOM 793 N N . TRP A 1 95 ? -3.698 -7.818 14.381 1.00 98.06 95 TRP A N 1
ATOM 794 C CA . TRP A 1 95 ? -4.195 -7.763 13.004 1.00 98.06 95 TRP A CA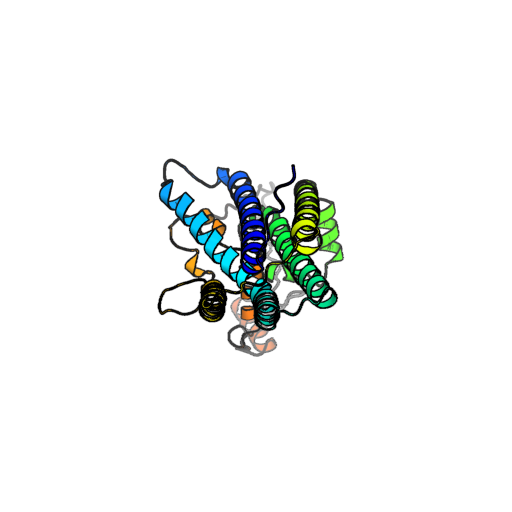 1
ATOM 795 C C . TRP A 1 95 ? -3.638 -6.548 12.256 1.00 98.06 95 TRP A C 1
ATOM 797 O O . TRP A 1 95 ? -3.006 -6.686 11.211 1.00 98.06 95 TRP A O 1
ATOM 807 N N . ILE A 1 96 ? -3.828 -5.352 12.824 1.00 97.94 96 ILE A N 1
ATOM 808 C CA . ILE A 1 96 ? -3.354 -4.092 12.241 1.00 97.94 96 ILE A CA 1
ATOM 809 C C . ILE A 1 96 ? -1.828 -4.091 12.174 1.00 97.94 96 ILE A C 1
ATOM 811 O O . ILE A 1 96 ? -1.263 -3.741 11.142 1.00 97.94 96 ILE A O 1
ATOM 815 N N . PHE A 1 97 ? -1.158 -4.490 13.257 1.00 98.25 97 PHE A N 1
ATOM 816 C CA . PHE A 1 97 ? 0.297 -4.502 13.316 1.00 98.25 97 PHE A CA 1
ATOM 817 C C . PHE A 1 97 ? 0.896 -5.399 12.230 1.00 98.25 97 PHE A C 1
ATOM 819 O O . PHE A 1 97 ? 1.684 -4.922 11.421 1.00 98.25 97 PHE A O 1
ATOM 826 N N . ILE A 1 98 ? 0.488 -6.668 12.183 1.00 98.31 98 ILE A N 1
ATOM 827 C CA . ILE A 1 98 ? 1.055 -7.672 11.281 1.00 98.31 98 ILE A CA 1
ATOM 828 C C . ILE A 1 98 ? 0.765 -7.307 9.826 1.00 98.31 98 ILE A C 1
ATOM 830 O O . IL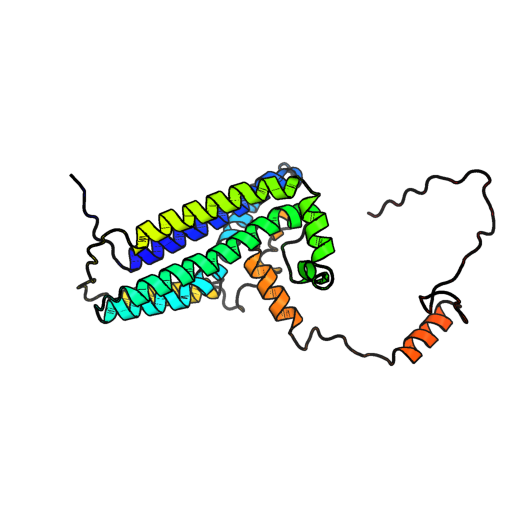E A 1 98 ? 1.696 -7.240 9.025 1.00 98.31 98 ILE A O 1
ATOM 834 N N . LEU A 1 99 ? -0.497 -7.028 9.479 1.00 98.44 99 LEU A N 1
ATOM 835 C CA . LEU A 1 99 ? -0.860 -6.768 8.086 1.00 98.44 99 LEU A CA 1
ATOM 836 C C . LEU A 1 99 ? -0.203 -5.493 7.554 1.00 98.44 99 LEU A C 1
ATOM 838 O O . LEU A 1 99 ? 0.362 -5.526 6.463 1.00 98.44 99 LEU A O 1
ATOM 842 N N . PHE A 1 100 ? -0.185 -4.394 8.320 1.00 98.44 100 PHE A N 1
ATOM 843 C CA . PHE A 1 100 ? 0.515 -3.190 7.863 1.00 98.44 100 PHE A CA 1
ATOM 844 C C . PHE A 1 100 ? 2.032 -3.371 7.824 1.00 98.44 100 PHE A C 1
ATOM 846 O O . PHE A 1 100 ? 2.659 -2.906 6.874 1.00 98.44 100 PHE A O 1
ATOM 853 N N . SER A 1 101 ? 2.632 -4.100 8.771 1.00 98.19 101 SER A N 1
ATOM 854 C CA . SER A 1 101 ? 4.056 -4.444 8.693 1.00 98.19 101 SER A CA 1
ATOM 855 C C . SER A 1 101 ? 4.395 -5.192 7.403 1.00 98.19 101 SER A C 1
ATOM 857 O O . SER A 1 101 ? 5.377 -4.837 6.757 1.00 98.19 101 SER A O 1
ATOM 859 N N . VAL A 1 102 ? 3.563 -6.146 6.972 1.00 97.56 102 VAL A N 1
ATOM 860 C CA . VAL A 1 102 ? 3.739 -6.833 5.680 1.00 97.56 102 VAL A CA 1
ATOM 861 C C . VAL A 1 102 ? 3.658 -5.847 4.511 1.00 97.56 102 VAL A C 1
ATOM 863 O O . VAL A 1 102 ? 4.529 -5.849 3.644 1.00 97.56 102 VAL A O 1
ATOM 866 N N . THR A 1 103 ? 2.679 -4.939 4.505 1.00 97.81 103 THR A N 1
ATOM 867 C CA . THR A 1 103 ? 2.584 -3.931 3.433 1.00 97.81 103 THR A CA 1
ATOM 868 C C . THR A 1 103 ? 3.760 -2.953 3.406 1.00 97.81 103 THR A C 1
ATOM 870 O O . THR A 1 103 ? 4.172 -2.516 2.334 1.00 97.81 103 THR A O 1
ATOM 873 N N . PHE A 1 104 ? 4.340 -2.625 4.565 1.00 97.88 104 PHE A N 1
ATOM 874 C CA . PHE A 1 104 ? 5.528 -1.776 4.653 1.00 97.88 104 PHE A CA 1
ATOM 875 C C . PHE A 1 104 ? 6.776 -2.498 4.148 1.00 97.88 104 PHE A C 1
ATOM 877 O O . PHE A 1 104 ? 7.598 -1.869 3.488 1.00 97.88 104 PHE A O 1
ATOM 884 N N . ILE A 1 105 ? 6.888 -3.811 4.381 1.00 95.44 105 ILE A N 1
ATOM 885 C CA . ILE A 1 105 ? 7.938 -4.639 3.773 1.00 95.44 105 ILE A CA 1
ATOM 886 C C . ILE A 1 105 ? 7.823 -4.576 2.247 1.00 95.44 105 ILE A C 1
ATOM 888 O O . ILE A 1 105 ? 8.815 -4.286 1.586 1.00 95.44 105 ILE A O 1
ATOM 892 N N . PHE A 1 106 ? 6.625 -4.759 1.680 1.00 95.19 106 PHE A N 1
ATOM 893 C CA . PHE A 1 106 ? 6.440 -4.645 0.229 1.00 95.19 106 PHE A CA 1
ATOM 894 C C . PHE A 1 106 ? 6.789 -3.253 -0.297 1.00 95.19 106 PHE A C 1
ATOM 896 O O . PHE A 1 106 ? 7.485 -3.159 -1.300 1.00 95.19 106 PHE A O 1
ATOM 903 N N . SER A 1 107 ? 6.385 -2.181 0.391 1.00 96.12 107 SER A N 1
ATOM 904 C CA . SER A 1 107 ? 6.779 -0.813 0.021 1.00 96.12 107 SER A CA 1
ATOM 905 C C . SER A 1 107 ? 8.280 -0.565 0.099 1.00 96.12 107 SER A C 1
ATOM 907 O O . SER A 1 107 ? 8.814 0.209 -0.686 1.00 96.12 107 SER A O 1
ATOM 909 N N . SER A 1 108 ? 8.964 -1.225 1.028 1.00 93.94 108 SER A N 1
ATOM 910 C CA . SER A 1 108 ? 10.406 -1.116 1.191 1.00 93.94 108 SER A CA 1
ATOM 911 C C . SER A 1 108 ? 11.168 -1.889 0.113 1.00 93.94 108 SER A C 1
ATOM 913 O O . SER A 1 108 ? 12.065 -1.321 -0.499 1.00 93.94 108 SER A O 1
ATOM 915 N N . VAL A 1 109 ? 10.782 -3.139 -0.169 1.00 91.38 109 VAL A N 1
ATOM 916 C CA . VAL A 1 109 ? 11.360 -3.978 -1.242 1.00 91.38 109 VAL A CA 1
ATOM 917 C C . VAL A 1 109 ? 11.109 -3.383 -2.626 1.00 91.38 109 VAL A C 1
ATOM 919 O O . VAL A 1 109 ? 11.914 -3.532 -3.541 1.00 91.38 109 VAL A O 1
ATOM 922 N N . ASP A 1 110 ? 9.999 -2.678 -2.779 1.00 93.50 110 ASP A N 1
ATOM 923 C CA . ASP A 1 110 ? 9.625 -2.042 -4.029 1.00 93.50 110 ASP A CA 1
ATOM 924 C C . ASP A 1 110 ? 10.524 -0.849 -4.410 1.00 93.50 110 ASP A C 1
ATOM 926 O O . ASP A 1 110 ? 10.690 -0.606 -5.597 1.00 93.50 110 ASP A O 1
ATOM 930 N N . ILE A 1 111 ? 11.172 -0.153 -3.464 1.00 93.19 111 ILE A N 1
ATOM 931 C CA . ILE A 1 111 ? 12.126 0.933 -3.776 1.00 93.19 111 ILE A CA 1
ATOM 932 C C . ILE A 1 111 ? 13.291 0.437 -4.659 1.00 93.19 111 ILE A C 1
ATOM 934 O O . ILE A 1 111 ? 13.451 0.943 -5.771 1.00 93.19 111 ILE A O 1
ATOM 938 N N . PRO A 1 112 ? 14.104 -0.548 -4.224 1.00 90.19 112 PRO A N 1
ATOM 939 C CA . PRO A 1 112 ? 15.202 -1.041 -5.044 1.00 90.19 112 PRO A CA 1
ATOM 940 C C . PRO A 1 112 ? 14.717 -1.757 -6.304 1.00 90.19 112 PRO A C 1
ATOM 942 O O . PRO A 1 112 ? 15.337 -1.638 -7.359 1.00 90.19 112 PRO A O 1
ATOM 945 N N . TYR A 1 113 ? 13.603 -2.487 -6.200 1.00 89.25 113 TYR A N 1
ATOM 946 C CA . TYR A 1 113 ? 12.988 -3.157 -7.340 1.00 89.25 113 TYR A CA 1
ATOM 947 C C . TYR A 1 113 ? 12.605 -2.146 -8.429 1.00 89.25 113 TYR A C 1
ATOM 949 O O . TYR A 1 113 ? 12.896 -2.356 -9.604 1.00 89.25 113 TYR A O 1
ATOM 957 N N . PHE A 1 114 ? 12.014 -1.016 -8.039 1.00 92.62 114 PHE A N 1
ATOM 958 C CA . PHE A 1 114 ? 11.649 0.053 -8.957 1.00 92.62 114 PHE A CA 1
ATOM 959 C C . PHE A 1 114 ? 12.874 0.687 -9.617 1.00 92.62 114 PHE A C 1
ATOM 961 O O . PHE A 1 114 ? 12.855 0.921 -10.821 1.00 92.62 114 PHE A O 1
ATOM 968 N N . SER A 1 115 ? 13.943 0.925 -8.856 1.00 90.31 115 SER A N 1
ATOM 969 C CA . SER A 1 115 ? 15.188 1.485 -9.393 1.00 90.31 115 SER A CA 1
ATOM 970 C C . SER A 1 115 ? 15.802 0.588 -10.479 1.00 90.31 115 SER A C 1
ATOM 972 O O . SER A 1 115 ? 16.258 1.082 -11.509 1.00 90.31 115 SER A O 1
ATOM 974 N N . GLN A 1 116 ? 15.738 -0.735 -10.281 1.00 87.44 116 GLN A N 1
ATOM 975 C CA . GLN A 1 116 ? 16.299 -1.731 -11.197 1.00 87.44 116 GLN A CA 1
ATOM 976 C C . GLN A 1 116 ? 15.416 -2.004 -12.422 1.00 87.44 116 GLN A C 1
ATOM 978 O O . GLN A 1 116 ? 15.911 -2.072 -13.543 1.00 87.44 116 GLN A O 1
ATOM 983 N N . PHE A 1 117 ? 14.114 -2.213 -12.214 1.00 88.38 117 PHE A N 1
ATOM 984 C CA . PHE A 1 117 ? 13.203 -2.706 -13.255 1.00 88.38 117 PHE A CA 1
ATOM 985 C C . PHE A 1 117 ? 12.287 -1.627 -13.830 1.00 88.38 117 PHE A C 1
ATOM 987 O O . PHE A 1 117 ? 11.516 -1.911 -14.745 1.00 88.38 117 PHE A O 1
ATOM 994 N N . PHE A 1 118 ? 12.316 -0.415 -13.269 1.00 92.81 118 PHE A N 1
ATOM 995 C CA . PHE A 1 118 ? 11.416 0.687 -13.615 1.00 92.81 118 PHE A CA 1
ATOM 996 C C . PHE A 1 118 ? 9.940 0.255 -13.673 1.00 92.81 118 PHE A C 1
ATOM 998 O O . PHE A 1 118 ? 9.154 0.687 -14.517 1.00 92.81 118 PHE A O 1
ATOM 1005 N N . SER A 1 119 ? 9.568 -0.634 -12.754 1.00 92.19 119 SER A N 1
ATOM 1006 C CA . SER A 1 119 ? 8.227 -1.179 -12.584 1.00 92.19 119 SER A CA 1
ATOM 1007 C C . SER A 1 119 ? 7.922 -1.277 -11.099 1.00 92.19 119 SER A C 1
ATOM 1009 O O . SER A 1 119 ? 8.803 -1.582 -10.298 1.00 92.19 119 SER A O 1
ATOM 1011 N N . ARG A 1 120 ? 6.657 -1.086 -10.720 1.00 93.94 120 ARG A N 1
ATOM 1012 C CA . ARG A 1 120 ? 6.189 -1.432 -9.369 1.00 93.94 120 ARG A CA 1
ATOM 1013 C C . ARG A 1 120 ? 6.234 -2.943 -9.150 1.00 93.94 120 ARG A C 1
ATOM 1015 O O . ARG A 1 120 ? 6.184 -3.717 -10.114 1.00 93.94 120 ARG A O 1
ATOM 1022 N N . LEU A 1 121 ? 6.288 -3.348 -7.885 1.00 91.81 121 LEU A N 1
ATOM 1023 C CA . LEU A 1 121 ? 6.297 -4.747 -7.475 1.00 91.81 121 LEU A CA 1
ATOM 1024 C C . LEU A 1 121 ? 5.050 -5.499 -7.978 1.00 91.81 121 LEU A C 1
ATOM 1026 O O . LEU A 1 121 ? 3.911 -5.107 -7.727 1.00 91.81 121 LEU A O 1
ATOM 1030 N N . THR A 1 122 ? 5.264 -6.614 -8.674 1.00 92.94 122 THR A N 1
ATOM 1031 C CA . THR A 1 122 ? 4.206 -7.505 -9.184 1.00 92.94 122 THR A CA 1
ATOM 1032 C C . THR A 1 122 ? 4.558 -8.963 -8.904 1.00 92.94 122 THR A C 1
ATOM 1034 O O . THR A 1 122 ? 5.653 -9.263 -8.429 1.00 92.94 122 THR A O 1
ATOM 1037 N N . ILE A 1 123 ? 3.653 -9.895 -9.224 1.00 89.44 123 ILE A N 1
ATOM 1038 C CA . ILE A 1 123 ? 3.911 -11.333 -9.087 1.00 89.44 123 ILE A CA 1
ATOM 1039 C C . ILE A 1 123 ? 5.119 -11.801 -9.915 1.00 89.44 123 ILE A C 1
ATOM 1041 O O . ILE A 1 123 ? 5.730 -12.806 -9.572 1.00 89.44 123 ILE A O 1
ATOM 1045 N N . GLY A 1 124 ? 5.526 -11.042 -10.942 1.00 84.75 124 GLY A N 1
ATOM 1046 C CA . GLY A 1 124 ? 6.747 -11.310 -11.705 1.00 84.75 124 GLY A CA 1
ATOM 1047 C C . GLY A 1 124 ? 8.014 -11.318 -10.843 1.00 84.75 124 GLY A C 1
ATOM 1048 O O . GLY A 1 124 ? 8.925 -12.090 -11.120 1.00 84.75 124 GLY A O 1
ATOM 1049 N N . ALA A 1 125 ? 8.041 -10.564 -9.736 1.00 82.38 125 ALA A N 1
ATOM 1050 C CA . ALA A 1 125 ? 9.142 -10.613 -8.770 1.00 82.38 125 ALA A CA 1
ATOM 1051 C C . ALA A 1 125 ? 9.299 -11.997 -8.110 1.00 82.38 125 ALA A C 1
ATOM 1053 O O . ALA A 1 125 ? 10.380 -12.345 -7.644 1.00 82.38 125 ALA A O 1
ATOM 1054 N N . PHE A 1 126 ? 8.230 -12.799 -8.101 1.00 81.38 126 PHE A N 1
ATOM 1055 C CA . PHE A 1 126 ? 8.196 -14.155 -7.559 1.00 81.38 126 PHE A CA 1
ATOM 1056 C C . PHE A 1 126 ? 8.286 -15.230 -8.651 1.00 81.38 126 PHE A C 1
ATOM 1058 O O . PHE A 1 126 ? 8.118 -16.405 -8.351 1.00 81.38 126 PHE A O 1
ATOM 1065 N N . ALA A 1 127 ? 8.567 -14.877 -9.911 1.00 76.75 127 ALA A N 1
ATOM 1066 C CA . ALA A 1 127 ? 8.747 -15.872 -10.974 1.00 76.75 127 ALA A CA 1
ATOM 1067 C C . ALA A 1 127 ? 9.916 -16.836 -10.688 1.00 76.75 127 ALA A C 1
ATOM 1069 O O . ALA A 1 127 ? 9.896 -17.981 -11.120 1.00 76.75 127 ALA A O 1
ATOM 1070 N N . TRP A 1 128 ? 10.900 -16.387 -9.905 1.00 69.50 128 TRP A N 1
ATOM 1071 C CA . TRP A 1 128 ? 12.077 -17.156 -9.491 1.00 69.50 128 TRP A CA 1
ATOM 1072 C C . TRP A 1 128 ? 11.913 -17.792 -8.103 1.00 69.50 128 TRP A C 1
ATOM 1074 O O . TRP A 1 128 ? 12.895 -18.033 -7.404 1.00 69.50 128 TRP A O 1
ATOM 1084 N N . PHE A 1 129 ? 10.673 -18.034 -7.661 1.00 69.25 129 PHE A N 1
ATOM 1085 C CA . PHE A 1 129 ? 10.412 -18.647 -6.354 1.00 69.25 129 PHE A CA 1
ATOM 1086 C C . PHE A 1 129 ? 11.021 -20.054 -6.233 1.00 69.25 129 PHE A C 1
ATOM 1088 O O . PHE A 1 129 ? 11.399 -20.476 -5.146 1.00 69.25 129 PHE A O 1
ATOM 1095 N N . ASP A 1 130 ? 11.217 -20.756 -7.348 1.00 70.69 130 ASP A N 1
ATOM 1096 C CA . ASP A 1 130 ? 11.875 -22.068 -7.348 1.00 70.69 130 ASP A CA 1
ATOM 1097 C C . ASP A 1 130 ? 13.394 -21.974 -7.090 1.00 70.69 130 ASP A C 1
ATOM 1099 O O . ASP A 1 130 ? 14.048 -22.972 -6.794 1.00 70.69 130 ASP A O 1
ATOM 1103 N N . SER A 1 131 ? 13.972 -20.766 -7.136 1.00 76.06 131 SER A N 1
ATOM 1104 C CA . SER A 1 131 ? 15.390 -20.493 -6.882 1.00 76.06 131 SER A CA 1
ATOM 1105 C C . SER A 1 131 ? 15.608 -19.420 -5.804 1.00 76.06 131 SER A C 1
ATOM 1107 O O . SER A 1 131 ? 16.553 -18.631 -5.871 1.00 76.06 131 SER A O 1
ATOM 1109 N N . LEU A 1 132 ? 14.790 -19.424 -4.740 1.00 71.31 132 LEU A N 1
ATOM 1110 C CA . LEU A 1 132 ? 14.910 -18.481 -3.610 1.00 71.31 132 LEU A CA 1
ATOM 1111 C C . LEU A 1 132 ? 16.332 -18.380 -3.043 1.00 71.31 132 LEU A C 1
ATOM 1113 O O . LEU A 1 132 ? 16.779 -17.286 -2.713 1.00 71.31 132 LEU A O 1
ATOM 1117 N N . GLY A 1 133 ? 17.068 -19.493 -2.960 1.00 73.62 133 GLY A N 1
ATOM 1118 C CA . GLY A 1 133 ? 18.455 -19.490 -2.486 1.00 73.62 133 GLY A CA 1
ATOM 1119 C C . GLY A 1 133 ? 19.393 -18.634 -3.349 1.00 73.62 133 GLY A C 1
ATOM 1120 O O . GLY A 1 133 ? 20.284 -17.974 -2.818 1.00 73.62 133 GLY A O 1
ATOM 1121 N N . PHE A 1 134 ? 19.170 -18.596 -4.665 1.00 73.81 134 PHE A N 1
ATOM 1122 C CA . PHE A 1 134 ? 19.897 -17.723 -5.586 1.00 73.81 134 PHE A CA 1
ATOM 1123 C C . PHE A 1 134 ? 19.488 -16.256 -5.394 1.00 73.81 134 PHE A C 1
ATOM 1125 O O . PHE A 1 134 ? 20.353 -15.392 -5.260 1.00 73.81 134 PHE A O 1
ATOM 1132 N N . VAL A 1 135 ? 18.184 -15.984 -5.276 1.00 72.75 135 VAL A N 1
ATOM 1133 C CA . VAL A 1 135 ? 17.653 -14.627 -5.054 1.00 72.75 135 VAL A CA 1
ATOM 1134 C C . VAL A 1 135 ? 18.162 -14.031 -3.737 1.00 72.75 135 VAL A C 1
ATOM 1136 O O . VAL A 1 135 ? 18.614 -12.890 -3.715 1.00 72.75 135 VAL A O 1
ATOM 1139 N N . PHE A 1 136 ? 18.164 -14.796 -2.642 1.00 72.06 136 PHE A N 1
ATOM 1140 C CA . PHE A 1 136 ? 18.686 -14.325 -1.356 1.00 72.06 136 PHE A CA 1
ATOM 1141 C C . PHE A 1 136 ? 20.185 -14.035 -1.401 1.00 72.06 136 PHE A C 1
ATOM 1143 O O . PHE A 1 136 ? 20.616 -13.034 -0.832 1.00 72.06 136 PHE A O 1
ATOM 1150 N N . LYS A 1 137 ? 20.978 -14.864 -2.096 1.00 79.19 137 LYS A N 1
ATOM 1151 C CA . LYS A 1 137 ? 22.409 -14.591 -2.300 1.00 79.19 137 LYS A CA 1
ATOM 1152 C C . LYS A 1 137 ? 22.621 -13.302 -3.089 1.00 79.19 137 LYS A C 1
ATOM 1154 O O . LYS A 1 137 ? 23.432 -12.484 -2.673 1.00 79.19 137 LYS A O 1
ATOM 1159 N N . MET A 1 138 ? 21.854 -13.094 -4.159 1.00 74.25 138 MET A N 1
ATOM 1160 C CA . MET A 1 138 ? 21.903 -11.863 -4.951 1.00 74.25 138 MET A CA 1
ATOM 1161 C C . MET A 1 138 ? 21.549 -10.635 -4.099 1.00 74.25 138 MET A C 1
ATOM 1163 O O . MET A 1 138 ? 22.246 -9.628 -4.150 1.00 74.25 138 MET A O 1
ATOM 1167 N N . ILE A 1 139 ? 20.514 -10.732 -3.256 1.00 74.31 139 ILE A N 1
ATOM 1168 C CA . ILE A 1 139 ? 20.120 -9.642 -2.355 1.00 74.31 139 ILE A CA 1
ATOM 1169 C C . ILE A 1 139 ? 21.209 -9.361 -1.310 1.00 74.31 139 ILE A C 1
ATOM 1171 O O . ILE A 1 139 ? 21.526 -8.205 -1.046 1.00 74.31 139 ILE A O 1
ATOM 1175 N N . ALA A 1 140 ? 21.798 -10.402 -0.721 1.00 75.94 140 ALA A N 1
ATOM 1176 C CA . ALA A 1 140 ? 22.849 -10.257 0.284 1.00 75.94 140 ALA A CA 1
ATOM 1177 C C . ALA A 1 140 ? 24.160 -9.689 -0.288 1.00 75.94 140 ALA A C 1
ATOM 1179 O O . ALA A 1 140 ? 24.955 -9.126 0.458 1.00 75.94 140 ALA A O 1
ATOM 1180 N N . GLN A 1 141 ? 24.391 -9.841 -1.593 1.00 81.56 141 GLN A N 1
ATOM 1181 C CA . GLN A 1 141 ? 25.571 -9.318 -2.280 1.00 81.56 141 GLN A CA 1
ATOM 1182 C C . GLN A 1 141 ? 25.418 -7.861 -2.727 1.00 81.56 141 GLN A C 1
ATOM 1184 O O . GLN A 1 141 ? 26.430 -7.239 -3.031 1.00 81.56 141 GLN A O 1
ATOM 1189 N N . GLU A 1 142 ? 24.202 -7.302 -2.736 1.00 78.75 142 GLU A N 1
ATOM 1190 C CA . GLU A 1 142 ? 23.936 -5.929 -3.173 1.00 78.75 142 GLU A CA 1
ATOM 1191 C C . GLU A 1 142 ? 23.834 -4.973 -1.961 1.00 78.75 142 GLU A C 1
ATOM 1193 O O . GLU A 1 142 ? 22.803 -4.928 -1.275 1.00 78.75 142 GLU A O 1
ATOM 1198 N N . PRO A 1 143 ? 24.866 -4.148 -1.681 1.00 76.12 143 PRO A N 1
ATOM 1199 C CA . PRO A 1 143 ? 24.922 -3.306 -0.482 1.00 76.12 143 PRO A CA 1
ATOM 1200 C C . PRO A 1 143 ? 23.762 -2.306 -0.389 1.00 76.12 143 PRO A C 1
ATOM 1202 O O . PRO A 1 143 ? 23.321 -1.946 0.705 1.00 76.12 143 PRO A O 1
ATOM 1205 N N . LYS A 1 144 ? 23.228 -1.881 -1.544 1.00 74.62 144 LYS A N 1
ATOM 1206 C CA . LYS A 1 144 ? 22.108 -0.934 -1.637 1.00 74.62 144 LYS A CA 1
ATOM 1207 C C . LYS A 1 144 ? 20.848 -1.440 -0.939 1.00 74.62 144 LYS A C 1
ATOM 1209 O O . LYS A 1 144 ? 20.074 -0.630 -0.433 1.00 74.62 144 LYS A O 1
ATOM 1214 N N . TYR A 1 145 ? 20.638 -2.753 -0.860 1.00 75.06 145 TYR A N 1
ATOM 1215 C CA . TYR A 1 145 ? 19.455 -3.303 -0.199 1.00 75.06 145 TYR A CA 1
ATOM 1216 C C . TYR A 1 145 ? 19.535 -3.191 1.328 1.00 75.06 145 TYR A C 1
ATOM 1218 O O . TYR A 1 145 ? 18.518 -2.939 1.977 1.00 75.06 145 TYR A O 1
ATOM 1226 N N . PHE A 1 146 ? 20.734 -3.250 1.917 1.00 76.81 146 PHE A N 1
ATOM 1227 C CA . PHE A 1 146 ? 20.915 -3.054 3.361 1.00 76.81 146 PHE A CA 1
ATOM 1228 C C . PHE A 1 146 ? 20.585 -1.628 3.813 1.00 76.81 146 PHE A C 1
ATOM 1230 O O . PHE A 1 146 ? 20.029 -1.446 4.900 1.00 76.81 146 PHE A O 1
ATOM 1237 N N . LEU A 1 147 ? 20.828 -0.628 2.956 1.00 82.88 147 LEU A N 1
ATOM 1238 C CA . LEU A 1 147 ? 20.465 0.771 3.223 1.00 82.88 147 LEU A CA 1
ATOM 1239 C C . LEU A 1 147 ? 18.953 0.971 3.397 1.00 82.88 147 LEU A C 1
ATOM 1241 O O . LEU A 1 147 ? 18.531 1.927 4.041 1.00 82.88 147 LEU A O 1
ATOM 1245 N N . ILE A 1 148 ? 18.137 0.066 2.854 1.00 84.31 148 ILE A N 1
ATOM 1246 C CA . ILE A 1 148 ? 16.673 0.152 2.869 1.00 84.31 148 ILE A CA 1
ATOM 1247 C C . ILE A 1 148 ? 16.066 -0.706 3.994 1.00 84.31 148 ILE A C 1
ATOM 1249 O O . ILE A 1 148 ? 15.006 -0.375 4.529 1.00 84.31 148 ILE A O 1
ATOM 1253 N N . ILE A 1 149 ? 16.770 -1.753 4.438 1.00 86.62 149 ILE A N 1
ATOM 1254 C CA . ILE A 1 149 ? 16.345 -2.608 5.559 1.00 86.62 149 ILE A CA 1
ATOM 1255 C C . ILE A 1 149 ? 16.357 -1.841 6.888 1.00 86.62 149 ILE A C 1
ATOM 1257 O O . ILE A 1 149 ? 15.405 -1.934 7.664 1.00 86.62 149 ILE A O 1
ATOM 1261 N N . LEU A 1 150 ? 17.404 -1.057 7.163 1.00 87.69 150 LEU A N 1
ATOM 1262 C CA . LEU A 1 150 ? 17.506 -0.289 8.408 1.00 87.69 150 LEU A CA 1
ATOM 1263 C C . LEU A 1 150 ? 16.335 0.703 8.611 1.00 87.69 150 LEU A C 1
ATOM 1265 O O . LEU A 1 150 ? 15.684 0.631 9.660 1.00 87.69 150 LEU A O 1
ATOM 1269 N N . PRO A 1 151 ? 15.993 1.590 7.650 1.00 89.38 151 PRO A N 1
ATOM 1270 C CA . PRO A 1 151 ? 14.849 2.486 7.801 1.00 89.38 151 PRO A CA 1
ATOM 1271 C C . PRO A 1 151 ? 13.523 1.725 7.898 1.00 89.38 151 PRO A C 1
ATOM 1273 O O . PRO A 1 151 ? 12.651 2.143 8.661 1.00 89.38 151 PRO A O 1
ATOM 1276 N N . LEU A 1 152 ? 13.371 0.580 7.220 1.00 94.19 152 LEU A N 1
ATOM 1277 C CA . LEU A 1 152 ? 12.198 -0.282 7.383 1.00 94.19 152 LEU A CA 1
ATOM 1278 C C . LEU A 1 152 ? 12.056 -0.786 8.827 1.00 94.19 152 LEU A C 1
ATOM 1280 O O . LEU A 1 152 ? 10.971 -0.679 9.404 1.00 94.19 152 LEU A O 1
ATOM 1284 N N . ILE A 1 153 ? 13.132 -1.299 9.433 1.00 94.38 153 ILE A N 1
ATOM 1285 C CA . ILE A 1 153 ? 13.119 -1.767 10.828 1.00 94.38 153 ILE A CA 1
ATOM 1286 C C . ILE A 1 153 ? 12.716 -0.621 11.761 1.00 94.38 153 ILE A C 1
ATOM 1288 O O . ILE A 1 153 ? 11.826 -0.793 12.598 1.00 94.38 153 ILE A O 1
ATOM 1292 N N . ILE A 1 154 ? 13.308 0.565 11.588 1.00 94.69 154 ILE A N 1
ATOM 1293 C CA . ILE A 1 154 ? 12.977 1.757 12.382 1.00 94.69 154 ILE A CA 1
ATOM 1294 C C . ILE A 1 154 ? 11.491 2.111 12.235 1.00 94.69 154 ILE A C 1
ATOM 1296 O O . ILE A 1 154 ? 10.809 2.311 13.244 1.00 94.69 154 ILE A O 1
ATOM 1300 N N . ILE A 1 155 ? 10.964 2.135 11.006 1.00 96.00 155 ILE A N 1
ATOM 1301 C CA . ILE A 1 155 ? 9.550 2.418 10.721 1.00 96.00 155 ILE A CA 1
ATOM 1302 C C . ILE A 1 155 ? 8.639 1.397 11.409 1.00 96.00 155 ILE A C 1
ATOM 1304 O O . ILE A 1 155 ? 7.675 1.791 12.066 1.00 96.00 155 ILE A O 1
ATOM 1308 N N . VAL A 1 156 ? 8.940 0.099 11.320 1.00 97.12 156 VAL A N 1
ATOM 1309 C CA . VAL A 1 156 ? 8.123 -0.964 11.930 1.00 97.12 156 VAL A CA 1
ATOM 1310 C C . VAL A 1 156 ? 8.148 -0.883 13.459 1.00 97.12 156 VAL A C 1
ATOM 1312 O O . VAL A 1 156 ? 7.101 -1.009 14.103 1.00 97.12 156 VAL A O 1
ATOM 1315 N N . LEU A 1 157 ? 9.311 -0.627 14.063 1.00 97.31 157 LEU A N 1
ATOM 1316 C CA . LEU A 1 157 ? 9.439 -0.453 15.513 1.00 97.31 157 LEU A CA 1
ATOM 1317 C C . LEU A 1 157 ? 8.708 0.804 16.001 1.00 97.31 157 LEU A C 1
ATOM 1319 O O . LEU A 1 157 ? 7.991 0.753 17.007 1.00 97.31 157 LEU A O 1
ATOM 1323 N N . LEU A 1 158 ? 8.837 1.918 15.276 1.00 97.06 158 LEU A N 1
ATOM 1324 C CA . LEU A 1 158 ? 8.124 3.158 15.567 1.00 97.06 158 LEU A CA 1
ATOM 1325 C C . LEU A 1 158 ? 6.611 2.961 15.438 1.00 97.06 158 LEU A C 1
ATOM 1327 O O . LEU A 1 158 ? 5.862 3.345 16.339 1.00 97.06 158 LEU A O 1
ATOM 1331 N N . PHE A 1 159 ? 6.164 2.302 14.370 1.00 97.75 159 PHE A N 1
ATOM 1332 C CA . PHE A 1 159 ? 4.767 1.952 14.153 1.00 97.75 159 PHE A CA 1
ATOM 1333 C C . PHE A 1 159 ? 4.227 1.103 15.305 1.00 97.75 159 PHE A C 1
ATOM 1335 O O . PHE A 1 159 ? 3.221 1.471 15.909 1.00 97.75 159 PHE A O 1
ATOM 1342 N N . LYS A 1 160 ? 4.944 0.044 15.708 1.00 97.19 160 LYS A N 1
ATOM 1343 C CA . LYS A 1 160 ? 4.597 -0.785 16.874 1.00 97.19 160 LYS A CA 1
ATOM 1344 C C . LYS A 1 160 ? 4.467 0.052 18.145 1.00 97.19 160 LYS A C 1
ATOM 1346 O O . LYS A 1 160 ? 3.491 -0.099 18.879 1.00 97.19 160 LYS A O 1
ATOM 1351 N N . LYS A 1 161 ? 5.433 0.937 18.421 1.00 96.56 161 LYS A N 1
ATOM 1352 C CA . LYS A 1 161 ? 5.445 1.805 19.611 1.00 96.56 161 LYS A CA 1
ATOM 1353 C C . LYS A 1 161 ? 4.245 2.755 19.629 1.00 96.56 161 LYS A C 1
ATOM 1355 O O . LYS A 1 161 ? 3.557 2.856 20.647 1.00 96.56 161 LYS A O 1
ATOM 1360 N N . LEU A 1 162 ? 3.969 3.428 18.512 1.00 95.94 162 LEU A N 1
ATOM 1361 C CA . LEU A 1 162 ? 2.846 4.359 18.382 1.00 95.94 162 LEU A CA 1
ATOM 1362 C C . LEU A 1 162 ? 1.499 3.632 18.445 1.00 95.94 162 LEU A C 1
ATOM 1364 O O . LEU A 1 162 ? 0.605 4.070 19.169 1.00 95.94 162 LEU A O 1
ATOM 1368 N N . LEU A 1 163 ? 1.376 2.484 17.779 1.00 95.38 163 LEU A N 1
ATOM 1369 C CA . LEU A 1 163 ? 0.170 1.664 17.796 1.00 95.38 163 LEU A CA 1
ATOM 1370 C C . LEU A 1 163 ? -0.110 1.111 19.201 1.00 95.38 163 LEU A C 1
ATOM 1372 O O . LEU A 1 163 ? -1.234 1.227 19.690 1.00 95.38 163 LEU A O 1
ATOM 1376 N N . LYS A 1 164 ? 0.913 0.612 19.915 1.00 94.06 164 LYS A N 1
ATOM 1377 C CA . LYS A 1 164 ? 0.774 0.186 21.321 1.00 94.06 164 LYS A CA 1
ATOM 1378 C C . LYS A 1 164 ? 0.290 1.331 22.203 1.00 94.06 164 LYS A C 1
ATOM 1380 O O . LYS A 1 164 ? -0.598 1.133 23.028 1.00 94.06 164 LYS A O 1
ATOM 1385 N N . ARG A 1 165 ? 0.817 2.545 22.006 1.00 91.19 165 ARG A N 1
ATOM 1386 C CA . ARG A 1 165 ? 0.359 3.740 22.731 1.00 91.19 165 ARG A CA 1
ATOM 1387 C C . ARG A 1 165 ? -1.113 4.062 22.446 1.00 91.19 165 ARG A C 1
ATOM 1389 O O . ARG A 1 165 ? -1.789 4.575 23.332 1.00 91.19 165 ARG A O 1
ATOM 1396 N N . MET A 1 166 ? -1.617 3.777 21.246 1.00 90.56 166 MET A N 1
ATOM 1397 C CA . MET A 1 166 ? -3.022 4.006 20.889 1.00 90.56 166 MET A CA 1
ATOM 1398 C C . MET A 1 166 ? -3.985 2.957 21.461 1.00 90.56 166 MET A C 1
ATOM 1400 O O . MET A 1 166 ? -5.132 3.313 21.727 1.00 90.56 166 MET A O 1
ATOM 1404 N N . TYR A 1 167 ? -3.544 1.708 21.646 1.00 87.81 167 TYR A N 1
ATOM 1405 C CA . TYR A 1 167 ? -4.393 0.600 22.112 1.00 87.81 167 TYR A CA 1
ATOM 1406 C C . TYR A 1 167 ? -4.270 0.298 23.611 1.00 87.81 167 TYR A C 1
ATOM 1408 O O . TYR A 1 167 ? -5.284 0.051 24.255 1.00 87.81 167 TYR A O 1
ATOM 1416 N N . PHE A 1 168 ? -3.061 0.345 24.177 1.00 86.12 168 PHE A N 1
ATOM 1417 C CA . PHE A 1 168 ? -2.787 -0.152 25.534 1.00 86.12 168 PHE A CA 1
ATOM 1418 C C . PHE A 1 168 ? -2.431 0.926 26.556 1.00 86.12 168 PHE A C 1
ATOM 1420 O O . PHE A 1 168 ? -2.397 0.632 27.748 1.00 86.12 168 PHE A O 1
ATOM 1427 N N . LYS A 1 169 ? -2.172 2.174 26.140 1.00 81.19 169 LYS A N 1
ATOM 1428 C CA . LYS A 1 169 ? -2.045 3.266 27.115 1.00 81.19 169 LYS A CA 1
ATOM 1429 C C . LYS A 1 169 ? -3.408 3.482 27.765 1.00 81.19 169 LYS A C 1
ATOM 1431 O O . LYS A 1 169 ? -4.395 3.550 27.035 1.00 81.19 169 LYS A O 1
ATOM 1436 N N . GLU A 1 170 ? -3.446 3.593 29.095 1.00 60.25 170 GLU A N 1
ATOM 1437 C CA . GLU A 1 170 ? -4.682 3.793 29.856 1.00 60.25 170 GLU A CA 1
ATOM 1438 C C . GLU A 1 170 ? -5.523 4.909 29.238 1.00 60.25 170 GLU A C 1
ATOM 1440 O O . GLU A 1 170 ? -5.179 6.091 29.264 1.00 60.25 170 GLU A O 1
ATOM 1445 N N . GLN A 1 171 ? -6.610 4.495 28.598 1.00 60.88 171 GLN A N 1
ATOM 1446 C CA . GLN A 1 171 ? -7.604 5.378 28.028 1.00 60.88 171 GLN A CA 1
ATOM 1447 C C . GLN A 1 171 ? -8.897 5.122 28.783 1.00 60.88 171 GLN A C 1
ATOM 1449 O O . GLN A 1 171 ? -9.466 4.025 28.734 1.00 60.88 171 GLN A O 1
ATOM 1454 N N . ASN A 1 172 ? -9.367 6.167 29.457 1.00 58.84 172 ASN A N 1
ATOM 1455 C CA . ASN A 1 172 ? -10.762 6.272 29.842 1.00 58.84 172 ASN A CA 1
ATOM 1456 C C . ASN A 1 172 ? -11.559 6.439 28.545 1.00 58.84 172 ASN A C 1
ATOM 1458 O O . ASN A 1 172 ? -11.649 7.539 27.990 1.00 58.84 172 ASN A O 1
ATOM 1462 N N . TYR A 1 173 ? -12.060 5.319 28.017 1.00 60.22 173 TYR A N 1
ATOM 1463 C CA . TYR A 1 173 ? -13.002 5.334 26.908 1.00 60.22 173 TYR A CA 1
ATOM 1464 C C . TYR A 1 173 ? -14.286 5.973 27.406 1.00 60.22 173 TYR A C 1
ATOM 1466 O O . TYR A 1 173 ? -15.012 5.396 28.212 1.00 60.22 173 TYR A O 1
ATOM 1474 N N . ASN A 1 174 ? -14.576 7.163 26.900 1.00 60.03 174 ASN A N 1
ATOM 1475 C CA . ASN A 1 174 ? -15.929 7.669 26.961 1.00 60.03 174 ASN A CA 1
ATOM 1476 C C . ASN A 1 174 ? -16.688 7.022 25.810 1.00 60.03 174 ASN A C 1
ATOM 1478 O O . ASN A 1 174 ? -16.484 7.387 24.651 1.00 60.03 174 ASN A O 1
ATOM 1482 N N . TYR A 1 175 ? -17.569 6.077 26.130 1.00 63.91 175 TYR A N 1
ATOM 1483 C CA . TYR A 1 175 ? -18.607 5.697 25.185 1.00 63.91 175 TYR A CA 1
ATOM 1484 C C . TYR A 1 175 ? -19.383 6.956 24.829 1.00 63.91 175 TYR A C 1
ATOM 1486 O O . TYR A 1 175 ? -19.834 7.693 25.710 1.00 63.91 175 TYR A O 1
ATOM 1494 N N . THR A 1 176 ? -19.519 7.223 23.537 1.00 57.19 176 THR A N 1
ATOM 1495 C CA . THR A 1 176 ? -20.366 8.312 23.064 1.00 57.19 176 THR A CA 1
ATOM 1496 C C . THR A 1 176 ? -21.792 8.053 23.559 1.00 57.19 176 THR A C 1
ATOM 1498 O O . THR A 1 176 ? -22.450 7.106 23.132 1.00 57.19 176 THR A O 1
ATOM 1501 N N . GLN A 1 177 ? -22.267 8.870 24.504 1.00 57.72 177 GLN A N 1
ATOM 1502 C CA . GLN A 1 177 ? -23.662 8.875 24.981 1.00 57.72 177 GLN A CA 1
ATOM 1503 C C . GLN A 1 177 ? -24.573 9.698 24.054 1.00 57.72 177 GLN A C 1
ATOM 1505 O O . GLN A 1 177 ? -25.656 10.137 24.425 1.00 57.72 177 GLN A O 1
ATOM 1510 N N . THR A 1 178 ? -24.121 9.940 22.829 1.00 63.84 178 THR A N 1
ATOM 1511 C CA . THR A 1 178 ? -24.739 10.888 21.914 1.00 63.84 178 THR A CA 1
ATOM 1512 C C . THR A 1 178 ? -25.793 10.193 21.057 1.00 63.84 178 THR A C 1
ATOM 1514 O O . THR A 1 178 ? -25.538 9.134 20.484 1.00 63.84 178 THR A O 1
ATOM 1517 N N . LYS A 1 179 ? -26.947 10.849 20.884 1.00 70.62 179 LYS A N 1
ATOM 1518 C CA . LYS A 1 179 ? -28.050 10.441 19.989 1.00 70.62 179 LYS A CA 1
ATOM 1519 C C . LYS A 1 179 ? -27.590 10.185 18.536 1.00 70.62 179 LYS A C 1
ATOM 1521 O O . LYS A 1 179 ? -28.224 9.447 17.796 1.00 70.62 179 LYS A O 1
ATOM 1526 N N . TYR A 1 180 ? -26.437 10.739 18.155 1.00 75.44 180 TYR A N 1
ATOM 1527 C CA . TYR A 1 180 ? -25.805 10.633 16.837 1.00 75.44 180 TYR A CA 1
ATOM 1528 C C . TYR A 1 180 ? -24.851 9.433 16.664 1.00 75.44 180 TYR A C 1
ATOM 1530 O O . TYR A 1 180 ? -24.135 9.353 15.670 1.00 75.44 180 TYR A O 1
ATOM 1538 N N . LYS A 1 181 ? -24.810 8.476 17.596 1.00 78.94 181 LYS A N 1
ATOM 1539 C CA . LYS A 1 181 ? -23.874 7.340 17.522 1.00 78.94 181 LYS A CA 1
ATOM 1540 C C . LYS A 1 181 ? -24.057 6.463 16.277 1.00 78.94 181 LYS A C 1
ATOM 1542 O O . LYS A 1 181 ? -23.083 6.126 15.603 1.00 78.94 181 LYS A O 1
ATOM 1547 N N . ILE A 1 182 ? -25.304 6.117 15.970 1.00 83.00 182 ILE A N 1
ATOM 1548 C CA . ILE A 1 182 ? -25.670 5.297 14.809 1.00 83.00 182 ILE A CA 1
ATOM 1549 C C . ILE A 1 182 ? -25.330 6.015 13.492 1.00 83.00 182 ILE A C 1
ATOM 1551 O O . ILE A 1 182 ? -24.588 5.432 12.700 1.00 83.00 182 ILE A O 1
ATOM 1555 N N . PRO A 1 183 ? -25.761 7.273 13.248 1.00 85.88 183 PRO A N 1
ATOM 1556 C CA . PRO A 1 183 ? -25.429 7.949 11.995 1.00 85.88 183 PRO A CA 1
ATOM 1557 C C . PRO A 1 183 ? -23.920 8.148 11.815 1.00 85.88 183 PRO A C 1
ATOM 1559 O O . PRO A 1 183 ? -23.411 7.929 10.721 1.00 85.88 183 PRO A O 1
ATOM 1562 N N . ILE A 1 184 ? -23.169 8.464 12.877 1.00 85.75 184 ILE A N 1
ATOM 1563 C CA . ILE A 1 184 ? -21.705 8.582 12.781 1.00 85.75 184 ILE A CA 1
ATOM 1564 C C . ILE A 1 184 ? -21.063 7.234 12.420 1.00 85.75 184 ILE A C 1
ATOM 1566 O O . ILE A 1 184 ? -20.161 7.183 11.587 1.00 85.75 184 ILE A O 1
ATOM 1570 N N . THR A 1 185 ? -21.540 6.135 13.007 1.00 85.81 185 THR A N 1
ATOM 1571 C CA . THR A 1 185 ? -21.065 4.780 12.683 1.00 85.81 185 THR A CA 1
ATOM 1572 C C . THR A 1 185 ? -21.295 4.444 11.210 1.00 85.81 185 THR A C 1
ATOM 1574 O O . THR A 1 185 ? -20.376 3.980 10.535 1.00 85.81 185 THR A O 1
ATOM 1577 N N . LEU A 1 186 ? -22.494 4.730 10.696 1.00 88.50 186 LEU A N 1
ATOM 1578 C CA . LEU A 1 186 ? -22.836 4.520 9.289 1.00 88.50 186 LEU A CA 1
ATOM 1579 C C . LEU A 1 186 ? -21.954 5.355 8.356 1.00 88.50 186 LEU A C 1
ATOM 1581 O O . LEU A 1 186 ? -21.475 4.833 7.354 1.00 88.50 186 LEU A O 1
ATOM 1585 N N . ILE A 1 187 ? -21.675 6.613 8.709 1.00 90.75 187 ILE A N 1
ATOM 1586 C CA . ILE A 1 187 ? -20.765 7.476 7.944 1.00 90.75 187 ILE A CA 1
ATOM 1587 C C . ILE A 1 187 ? -19.351 6.885 7.916 1.00 90.75 187 ILE A C 1
ATOM 1589 O O . ILE A 1 187 ? -18.743 6.814 6.851 1.00 90.75 187 ILE A O 1
ATOM 1593 N N . VAL A 1 188 ? -18.824 6.423 9.054 1.00 90.38 188 VAL A N 1
ATOM 1594 C CA . VAL A 1 188 ? -17.482 5.817 9.109 1.00 90.38 188 VAL A CA 1
ATOM 1595 C C . VAL A 1 188 ? -17.417 4.551 8.253 1.00 90.38 188 VAL A C 1
ATOM 1597 O O . VAL A 1 188 ? -16.465 4.385 7.492 1.00 90.38 188 VAL A O 1
ATOM 1600 N N . LEU A 1 189 ? -18.431 3.684 8.317 1.00 91.19 189 LEU A N 1
ATOM 1601 C CA . LEU A 1 189 ? -18.502 2.497 7.462 1.00 91.19 189 LEU A CA 1
ATOM 1602 C C . LEU A 1 189 ? -18.589 2.876 5.979 1.00 91.19 189 LEU A C 1
ATOM 1604 O O . LEU A 1 189 ? -17.846 2.327 5.168 1.00 91.19 189 LEU A O 1
ATOM 1608 N N . ALA A 1 190 ? -19.427 3.853 5.622 1.00 91.44 190 ALA A N 1
ATOM 1609 C CA . ALA A 1 190 ? -19.533 4.350 4.254 1.00 91.44 190 ALA A CA 1
ATOM 1610 C C . ALA A 1 190 ? -18.188 4.890 3.740 1.00 91.44 190 ALA A C 1
ATOM 1612 O O . ALA A 1 190 ? -17.798 4.583 2.616 1.00 91.44 190 ALA A O 1
ATOM 1613 N N . LEU A 1 191 ? -17.438 5.624 4.568 1.00 92.31 191 LEU A N 1
ATOM 1614 C CA . LEU A 1 191 ? -16.101 6.111 4.221 1.00 92.31 191 LEU A CA 1
ATOM 1615 C C . LEU A 1 191 ? -15.105 4.971 3.988 1.00 92.31 191 LEU A C 1
ATOM 1617 O O . LEU A 1 191 ? -14.324 5.046 3.043 1.00 92.31 191 LEU A O 1
ATOM 1621 N N . VAL A 1 192 ? -15.150 3.900 4.786 1.00 92.69 192 VAL A N 1
ATOM 1622 C CA . VAL A 1 192 ? -14.317 2.706 4.561 1.00 92.69 192 VAL A CA 1
ATOM 1623 C C . VAL A 1 192 ? -14.677 2.032 3.234 1.00 92.69 192 VAL A C 1
ATOM 1625 O O . VAL A 1 192 ? -13.782 1.719 2.450 1.00 92.69 192 VAL A O 1
ATOM 1628 N N . PHE A 1 193 ? -15.967 1.859 2.930 1.00 91.25 193 PHE A N 1
ATOM 1629 C CA . PHE A 1 193 ? -16.408 1.287 1.651 1.00 91.25 193 PHE A CA 1
ATOM 1630 C C . PHE A 1 193 ? -16.019 2.159 0.449 1.00 91.25 193 PHE A C 1
ATOM 1632 O O . PHE A 1 193 ? -15.554 1.646 -0.572 1.00 91.25 193 PHE A O 1
ATOM 1639 N N . LEU A 1 194 ? -16.152 3.482 0.567 1.00 91.31 194 LEU A N 1
ATOM 1640 C CA . LEU A 1 194 ? -15.681 4.424 -0.450 1.00 91.31 194 LEU A CA 1
ATOM 1641 C C . LEU A 1 194 ? -14.156 4.358 -0.612 1.00 91.31 194 LEU A C 1
ATOM 1643 O O . LEU A 1 194 ? -13.659 4.379 -1.741 1.00 91.31 194 LEU A O 1
ATOM 1647 N N . GLY A 1 195 ? -13.424 4.214 0.495 1.00 91.69 195 GLY A N 1
ATOM 1648 C CA . GLY A 1 195 ? -11.979 4.020 0.508 1.00 91.69 195 GLY A CA 1
ATOM 1649 C C . GLY A 1 195 ? -11.553 2.752 -0.232 1.00 91.69 195 GLY A C 1
ATOM 1650 O O . GLY A 1 195 ? -10.681 2.823 -1.093 1.00 91.69 195 GLY A O 1
ATOM 1651 N N . ILE A 1 196 ? -12.233 1.624 0.006 1.00 91.38 196 ILE A N 1
ATOM 1652 C CA . ILE A 1 196 ? -12.028 0.353 -0.714 1.00 91.38 196 ILE A CA 1
ATOM 1653 C C . ILE A 1 196 ? -12.217 0.524 -2.227 1.00 91.38 196 ILE A C 1
ATOM 1655 O O . ILE A 1 196 ? -11.445 -0.013 -3.024 1.00 91.38 196 ILE A O 1
ATOM 1659 N N . ARG A 1 197 ? -13.232 1.288 -2.649 1.00 89.69 197 ARG A N 1
ATOM 1660 C CA . ARG A 1 197 ? -13.475 1.551 -4.074 1.00 89.69 197 ARG A CA 1
ATOM 1661 C C . ARG A 1 197 ? -12.364 2.401 -4.700 1.00 89.69 197 ARG A C 1
ATOM 1663 O O . ARG A 1 197 ? -12.077 2.243 -5.889 1.00 89.69 197 ARG A O 1
ATOM 1670 N N . GLY A 1 198 ? -11.774 3.319 -3.930 1.00 83.00 198 GLY A N 1
ATOM 1671 C CA . GLY A 1 198 ? -10.681 4.206 -4.352 1.00 83.00 198 GLY A CA 1
ATOM 1672 C C . GLY A 1 198 ? -11.069 5.281 -5.372 1.00 83.00 198 GLY A C 1
ATOM 1673 O O . GLY A 1 198 ? -10.217 6.051 -5.816 1.00 83.00 198 GLY A O 1
ATOM 1674 N N . ARG A 1 199 ? -12.344 5.343 -5.776 1.00 80.88 199 ARG A N 1
ATOM 1675 C CA . ARG A 1 199 ? -12.867 6.291 -6.768 1.00 80.88 199 ARG A CA 1
ATOM 1676 C C . ARG A 1 199 ? -14.346 6.569 -6.508 1.00 80.88 199 ARG A C 1
ATOM 1678 O O . ARG A 1 199 ? -15.106 5.643 -6.241 1.00 80.88 199 ARG A O 1
ATOM 1685 N N . MET A 1 200 ? -14.752 7.834 -6.629 1.00 65.00 200 MET A N 1
ATOM 1686 C CA . MET A 1 200 ? -16.156 8.255 -6.482 1.00 65.00 200 MET A CA 1
ATOM 1687 C C . MET A 1 200 ? -16.948 8.201 -7.799 1.00 65.00 200 MET A C 1
ATOM 1689 O O . MET A 1 200 ? -18.171 8.269 -7.791 1.00 65.00 200 MET A O 1
ATOM 1693 N N . GLU A 1 201 ? -16.274 8.064 -8.941 1.00 73.62 201 GLU A N 1
ATOM 1694 C CA . GLU A 1 201 ? -16.928 7.983 -10.250 1.00 73.62 201 GLU A CA 1
ATOM 1695 C C . GLU A 1 201 ? -17.712 6.680 -10.430 1.00 73.62 201 GLU A C 1
ATOM 1697 O O . GLU A 1 201 ? -17.308 5.635 -9.928 1.00 73.62 201 GLU A O 1
ATOM 1702 N N . ARG A 1 202 ? -18.780 6.719 -11.244 1.00 59.41 202 ARG A N 1
ATOM 1703 C CA . ARG A 1 202 ? -19.710 5.601 -11.515 1.00 59.41 202 ARG A CA 1
ATOM 1704 C C . ARG A 1 202 ? -19.046 4.319 -12.057 1.00 59.41 202 ARG A C 1
ATOM 1706 O O . ARG A 1 202 ? -19.665 3.262 -12.024 1.00 59.41 202 ARG A O 1
ATOM 1713 N N . LYS A 1 203 ? -17.795 4.393 -12.523 1.00 66.12 203 LYS A N 1
ATOM 1714 C CA . LYS A 1 203 ? -17.011 3.272 -13.075 1.00 66.12 203 LYS A CA 1
ATOM 1715 C C . LYS A 1 203 ? -16.639 2.217 -12.012 1.00 66.12 203 LYS A C 1
ATOM 1717 O O . LYS A 1 203 ? -16.890 2.388 -10.816 1.00 66.12 203 LYS A O 1
ATOM 1722 N N . SER A 1 204 ? -16.034 1.117 -12.478 1.00 74.00 204 SER A N 1
ATOM 1723 C CA . SER A 1 204 ? -15.491 0.031 -11.644 1.00 74.00 204 SER A CA 1
ATOM 1724 C C . SER A 1 204 ? -14.514 0.552 -10.574 1.00 74.00 204 SER A C 1
ATOM 1726 O O . SER A 1 204 ? -13.984 1.654 -10.750 1.00 74.00 204 SER A O 1
ATOM 1728 N N . PRO A 1 205 ? -14.211 -0.237 -9.520 1.00 80.69 205 PRO A N 1
ATOM 1729 C CA . PRO A 1 205 ? -13.156 0.088 -8.558 1.00 80.69 205 PRO A CA 1
ATOM 1730 C C . PRO A 1 205 ? -11.847 0.506 -9.236 1.00 80.69 205 PRO A C 1
ATOM 1732 O O . PRO A 1 205 ? -11.611 0.171 -10.405 1.00 80.69 205 PRO A O 1
ATOM 1735 N N . ILE A 1 206 ? -11.015 1.249 -8.503 1.00 89.12 206 ILE A N 1
ATOM 1736 C CA . ILE A 1 206 ? -9.731 1.751 -9.000 1.00 89.12 206 ILE A CA 1
ATOM 1737 C C . ILE A 1 206 ? -8.894 0.615 -9.622 1.00 89.12 206 ILE A C 1
ATOM 1739 O O . ILE A 1 206 ? -8.893 -0.519 -9.140 1.00 89.12 206 ILE A O 1
ATOM 1743 N N . ARG A 1 207 ? -8.209 0.901 -10.733 1.00 90.62 207 ARG A N 1
ATOM 1744 C CA . ARG A 1 207 ? -7.374 -0.061 -11.477 1.00 90.62 207 ARG A CA 1
ATOM 1745 C C . ARG A 1 207 ? -5.970 0.505 -11.612 1.00 90.62 207 ARG A C 1
ATOM 1747 O O . ARG A 1 207 ? -5.815 1.715 -11.581 1.00 90.62 207 ARG A O 1
ATOM 1754 N N . VAL A 1 208 ? -4.965 -0.332 -11.864 1.00 91.62 208 VAL A N 1
ATOM 1755 C CA . VAL A 1 208 ? -3.578 0.136 -12.080 1.00 91.62 208 VAL A CA 1
ATOM 1756 C C . VAL A 1 208 ? -3.516 1.231 -13.157 1.00 91.62 208 VAL A C 1
ATOM 1758 O O . VAL A 1 208 ? -2.921 2.280 -12.938 1.00 91.62 208 VAL A O 1
ATOM 1761 N N . GLY A 1 209 ? -4.253 1.060 -14.261 1.00 90.75 209 GLY A N 1
ATOM 1762 C CA . GLY A 1 209 ? -4.329 2.052 -15.340 1.00 90.75 209 GLY A CA 1
ATOM 1763 C C . GLY A 1 209 ? -4.861 3.433 -14.930 1.00 90.75 209 GLY A C 1
ATOM 1764 O O . GLY A 1 209 ? -4.576 4.406 -15.612 1.00 90.75 209 GLY A O 1
ATOM 1765 N N . THR A 1 210 ? -5.584 3.581 -13.810 1.00 91.38 210 THR A N 1
ATOM 1766 C CA . THR A 1 210 ? -6.033 4.916 -13.367 1.00 91.38 210 THR A CA 1
ATOM 1767 C C . THR A 1 210 ? -4.897 5.778 -12.827 1.00 91.38 210 THR A C 1
ATOM 1769 O O . THR A 1 210 ? -5.081 6.985 -12.702 1.00 91.38 210 THR A O 1
ATOM 1772 N N . ALA A 1 211 ? -3.746 5.182 -12.497 1.00 93.25 211 ALA A N 1
ATOM 1773 C CA . ALA A 1 211 ? -2.549 5.929 -12.128 1.00 93.25 211 ALA A CA 1
ATOM 1774 C C . ALA A 1 211 ? -1.874 6.607 -13.332 1.00 93.25 211 ALA A C 1
ATOM 1776 O O . ALA A 1 211 ? -1.097 7.535 -13.144 1.00 93.25 211 ALA A O 1
ATOM 1777 N N . TYR A 1 212 ? -2.202 6.190 -14.560 1.00 94.19 212 TYR A N 1
ATOM 1778 C CA . TYR A 1 212 ? -1.625 6.721 -15.790 1.00 94.19 212 TYR A CA 1
ATOM 1779 C C . TYR A 1 212 ? -2.448 7.911 -16.286 1.00 94.19 212 TYR A C 1
ATOM 1781 O O . TYR A 1 212 ? -3.376 7.759 -17.078 1.00 94.19 212 TYR A O 1
ATOM 1789 N N . PHE A 1 213 ? -2.149 9.100 -15.756 1.00 93.56 213 PHE A N 1
ATOM 1790 C CA . PHE A 1 213 ? -2.904 10.332 -16.028 1.00 93.56 213 PHE A CA 1
ATOM 1791 C C . PHE A 1 213 ? -2.112 11.394 -16.803 1.00 93.56 213 PHE A C 1
ATOM 1793 O O . PHE A 1 213 ? -2.679 12.439 -17.127 1.00 93.56 213 PHE A O 1
ATOM 1800 N N . CYS A 1 214 ? -0.817 11.179 -17.045 1.00 93.06 214 CYS A N 1
ATOM 1801 C CA . CYS A 1 214 ? 0.056 12.103 -17.768 1.00 93.06 214 CYS A CA 1
ATOM 1802 C C . CYS A 1 214 ? 1.009 11.357 -18.714 1.00 93.06 214 CYS A C 1
ATOM 1804 O O . CYS A 1 214 ? 1.111 10.135 -18.653 1.00 93.06 214 CYS A O 1
ATOM 1806 N N . ASN A 1 215 ? 1.742 12.090 -19.555 1.00 93.00 215 ASN A N 1
ATOM 1807 C CA . ASN A 1 215 ? 2.699 11.518 -20.513 1.00 93.00 215 ASN A CA 1
ATOM 1808 C C . ASN A 1 215 ? 4.082 11.220 -19.898 1.00 93.00 215 ASN A C 1
ATOM 1810 O O . ASN A 1 215 ? 5.049 11.041 -20.625 1.00 93.00 215 ASN A O 1
ATOM 1814 N N . HIS A 1 216 ? 4.191 11.160 -18.566 1.00 94.81 216 HIS A N 1
ATOM 1815 C CA . HIS A 1 216 ? 5.449 10.892 -17.871 1.00 94.81 216 HIS A CA 1
ATOM 1816 C C . HIS A 1 216 ? 5.387 9.561 -17.117 1.00 94.81 216 HIS A C 1
ATOM 1818 O O . HIS A 1 216 ? 4.696 9.432 -16.100 1.00 94.81 216 HIS A O 1
ATOM 1824 N N . SER A 1 217 ? 6.148 8.567 -17.582 1.00 93.88 217 SER A N 1
ATOM 1825 C CA . SER A 1 217 ? 6.105 7.194 -17.059 1.00 93.88 217 SER A CA 1
ATOM 1826 C C . SER A 1 217 ? 6.396 7.111 -15.561 1.00 93.88 217 SER A C 1
ATOM 1828 O O . SER A 1 217 ? 5.645 6.462 -14.836 1.00 93.88 217 SER A O 1
ATOM 1830 N N . PHE A 1 218 ? 7.422 7.816 -15.068 1.00 96.44 218 PHE A N 1
ATOM 1831 C CA . PHE A 1 218 ? 7.765 7.792 -13.640 1.00 96.44 218 PHE A CA 1
ATOM 1832 C C . PHE A 1 218 ? 6.636 8.328 -12.744 1.00 96.44 218 PHE A C 1
ATOM 1834 O O . PHE A 1 218 ? 6.239 7.650 -11.802 1.00 96.44 218 PHE A O 1
ATOM 1841 N N . LEU A 1 219 ? 6.059 9.495 -13.059 1.00 96.44 219 LEU A N 1
ATOM 1842 C CA . LEU A 1 219 ? 4.984 10.097 -12.261 1.00 96.44 219 LEU A CA 1
ATOM 1843 C C . LEU A 1 219 ? 3.716 9.240 -12.237 1.00 96.44 219 LEU A C 1
ATOM 1845 O O . LEU A 1 219 ? 3.049 9.149 -11.206 1.00 96.44 219 LEU A O 1
ATOM 1849 N N . ASN A 1 220 ? 3.397 8.576 -13.350 1.00 96.44 220 ASN A N 1
ATOM 1850 C CA . ASN A 1 220 ? 2.292 7.622 -13.390 1.00 96.44 220 ASN A CA 1
ATOM 1851 C C . ASN A 1 220 ? 2.542 6.439 -12.442 1.00 96.44 220 ASN A C 1
ATOM 1853 O O . ASN A 1 220 ? 1.642 6.017 -11.716 1.00 96.44 220 ASN A O 1
ATOM 1857 N N . GLN A 1 221 ? 3.774 5.925 -12.406 1.00 96.62 221 GLN A N 1
ATOM 1858 C CA . GLN A 1 221 ? 4.134 4.815 -11.529 1.00 96.62 221 GLN A CA 1
ATOM 1859 C C . GLN A 1 221 ? 4.280 5.222 -10.056 1.00 96.62 221 GLN A C 1
ATOM 1861 O O . GLN A 1 221 ? 3.921 4.440 -9.177 1.00 96.62 221 GLN A O 1
ATOM 1866 N N . LEU A 1 222 ? 4.710 6.451 -9.763 1.00 96.75 222 LEU A N 1
ATOM 1867 C CA . LEU A 1 222 ? 4.817 6.990 -8.400 1.00 96.75 222 LEU A CA 1
ATOM 1868 C C . LEU A 1 222 ? 3.465 6.990 -7.659 1.00 96.75 222 LEU A C 1
ATOM 1870 O O . LEU A 1 222 ? 3.400 6.839 -6.434 1.00 96.75 222 LEU A O 1
ATOM 1874 N N . GLY A 1 223 ? 2.368 7.127 -8.412 1.00 94.00 223 GLY A N 1
ATOM 1875 C CA . GLY A 1 223 ? 1.008 7.056 -7.887 1.00 94.00 223 GLY A CA 1
ATOM 1876 C C . GLY A 1 223 ? 0.564 5.655 -7.450 1.00 94.00 223 GLY A C 1
ATOM 1877 O O . GLY A 1 223 ? -0.477 5.528 -6.814 1.00 94.00 223 GLY A O 1
ATOM 1878 N N . LEU A 1 224 ? 1.306 4.591 -7.761 1.00 96.81 224 LEU A N 1
ATOM 1879 C CA . LEU A 1 224 ? 0.893 3.218 -7.473 1.00 96.81 224 LEU A CA 1
ATOM 1880 C C . LEU A 1 224 ? 1.411 2.721 -6.120 1.00 96.81 224 LEU A C 1
ATOM 1882 O O . LEU A 1 224 ? 2.607 2.767 -5.824 1.00 96.81 224 LEU A O 1
ATOM 1886 N N . ASN A 1 225 ? 0.519 2.128 -5.326 1.00 97.56 225 ASN A N 1
ATOM 1887 C CA . ASN A 1 225 ? 0.908 1.390 -4.128 1.00 97.56 225 ASN A CA 1
ATOM 1888 C C . ASN A 1 225 ? 1.433 -0.020 -4.509 1.00 97.56 225 ASN A C 1
ATOM 1890 O O . ASN A 1 225 ? 0.790 -0.716 -5.306 1.00 97.56 225 ASN A O 1
ATOM 1894 N N . PRO A 1 226 ? 2.574 -0.473 -3.959 1.00 96.75 226 PRO A N 1
ATOM 1895 C CA . PRO A 1 226 ? 3.177 -1.754 -4.332 1.00 96.75 226 PRO A CA 1
ATOM 1896 C C . PRO A 1 226 ? 2.383 -2.962 -3.838 1.00 96.75 226 PRO A C 1
ATOM 1898 O O . PRO A 1 226 ? 2.246 -3.951 -4.547 1.00 96.75 226 PRO A O 1
ATOM 1901 N N . THR A 1 227 ? 1.755 -2.864 -2.664 1.00 97.44 227 THR A N 1
ATOM 1902 C CA . THR A 1 227 ? 0.850 -3.920 -2.185 1.00 97.44 227 THR A CA 1
ATOM 1903 C C . THR A 1 227 ? -0.358 -4.047 -3.117 1.00 97.44 227 THR A C 1
ATOM 1905 O O . THR A 1 227 ? -0.783 -5.154 -3.441 1.00 97.44 227 THR A O 1
ATOM 1908 N N . PHE A 1 228 ? -0.895 -2.916 -3.592 1.00 96.88 228 PHE A N 1
ATOM 1909 C CA . PHE A 1 228 ? -2.011 -2.913 -4.540 1.00 96.88 228 PHE A CA 1
ATOM 1910 C C . PHE A 1 228 ? -1.645 -3.560 -5.874 1.00 96.88 228 PHE A C 1
ATOM 1912 O O . PHE A 1 228 ? -2.387 -4.406 -6.370 1.00 96.88 228 PHE A O 1
ATOM 1919 N N . THR A 1 229 ? -0.518 -3.163 -6.460 1.00 96.50 229 THR A N 1
ATOM 1920 C CA . THR A 1 229 ? -0.053 -3.697 -7.749 1.00 96.50 229 THR A CA 1
ATOM 1921 C C . THR A 1 229 ? 0.283 -5.180 -7.651 1.00 96.50 229 THR A C 1
ATOM 1923 O O . THR A 1 229 ? -0.172 -5.952 -8.498 1.00 96.50 229 THR A O 1
ATOM 1926 N N . LEU A 1 230 ? 0.945 -5.606 -6.573 1.00 95.62 230 LEU A N 1
ATOM 1927 C CA . LEU A 1 230 ? 1.228 -7.010 -6.306 1.00 95.62 230 LEU A CA 1
ATOM 1928 C C . LEU A 1 230 ? -0.056 -7.840 -6.202 1.00 95.62 230 LEU A C 1
ATOM 1930 O O . LEU A 1 230 ? -0.235 -8.780 -6.980 1.00 95.62 230 LEU A O 1
ATOM 1934 N N . LEU A 1 231 ? -0.980 -7.458 -5.312 1.00 94.38 231 LEU A N 1
ATOM 1935 C CA . LEU A 1 231 ? -2.250 -8.167 -5.125 1.00 94.38 231 LEU A CA 1
ATOM 1936 C C . LEU A 1 231 ? -3.062 -8.208 -6.421 1.00 94.38 231 LEU A C 1
ATOM 1938 O O . LEU A 1 231 ? -3.614 -9.247 -6.778 1.00 94.38 231 LEU A O 1
ATOM 1942 N N . ARG A 1 232 ? -3.121 -7.090 -7.152 1.00 93.31 232 ARG A N 1
ATOM 1943 C CA . ARG A 1 232 ? -3.862 -7.025 -8.410 1.00 93.31 232 ARG A CA 1
ATOM 1944 C C . ARG A 1 232 ? -3.261 -7.947 -9.465 1.00 93.31 232 ARG A C 1
ATOM 1946 O O . ARG A 1 232 ? -4.009 -8.700 -10.077 1.00 93.31 232 ARG A O 1
ATOM 1953 N N . SER A 1 233 ? -1.939 -7.933 -9.629 1.00 92.75 233 SER A N 1
ATOM 1954 C CA . SER A 1 233 ? -1.253 -8.819 -10.576 1.00 92.75 233 SER A CA 1
ATOM 1955 C C . SER A 1 233 ? -1.444 -10.299 -10.228 1.00 92.75 233 SER A C 1
ATOM 1957 O O . SER A 1 233 ? -1.624 -11.116 -11.125 1.00 92.75 233 SER A O 1
ATOM 1959 N N . TYR A 1 234 ? -1.490 -10.638 -8.935 1.00 91.81 234 TYR A N 1
ATOM 1960 C CA . TYR A 1 234 ? -1.782 -11.992 -8.470 1.00 91.81 234 TYR A CA 1
ATOM 1961 C C . TYR A 1 234 ? -3.218 -12.417 -8.796 1.00 91.81 234 TYR A C 1
ATOM 1963 O O . TYR A 1 234 ? -3.453 -13.513 -9.296 1.00 91.81 234 TYR A O 1
ATOM 1971 N N . LEU A 1 235 ? -4.200 -11.548 -8.548 1.00 91.12 235 LEU A N 1
ATOM 1972 C CA . LEU A 1 235 ? -5.594 -11.841 -8.889 1.00 91.12 235 LEU A CA 1
ATOM 1973 C C . LEU A 1 235 ? -5.786 -11.974 -10.404 1.00 91.12 235 LEU A C 1
ATOM 1975 O O . LEU A 1 235 ? -6.511 -12.857 -10.860 1.00 91.12 235 LEU A O 1
ATOM 1979 N N . ASP A 1 236 ? -5.119 -11.120 -11.181 1.00 88.94 236 ASP A N 1
ATOM 1980 C CA . ASP A 1 236 ? -5.169 -11.177 -12.637 1.00 88.94 236 ASP A CA 1
ATOM 1981 C C . ASP A 1 236 ? -4.479 -12.454 -13.164 1.00 88.94 236 ASP A C 1
ATOM 1983 O O . ASP A 1 236 ? -5.021 -13.084 -14.071 1.00 88.94 236 ASP A O 1
ATOM 1987 N N . SER A 1 237 ? -3.372 -12.926 -12.574 1.00 86.31 237 SER A N 1
ATOM 1988 C CA . SER A 1 237 ? -2.715 -14.181 -12.995 1.00 86.31 237 SER A CA 1
ATOM 1989 C C . SER A 1 237 ? -3.558 -15.435 -12.731 1.00 86.31 237 SER A C 1
ATOM 1991 O O . SER A 1 237 ? -3.440 -16.425 -13.449 1.00 86.31 237 SER A O 1
ATOM 1993 N N . LYS A 1 238 ? -4.461 -15.393 -11.745 1.00 86.69 238 LYS A N 1
ATOM 1994 C CA . LYS A 1 238 ? -5.442 -16.462 -11.488 1.00 86.69 238 LYS A CA 1
ATOM 1995 C C . LYS A 1 238 ? -6.659 -16.414 -12.416 1.00 86.69 238 LYS A C 1
ATOM 1997 O O . LYS A 1 238 ? -7.458 -17.350 -12.417 1.00 86.69 238 LYS A O 1
ATOM 2002 N N . SER A 1 239 ? -6.833 -15.348 -13.200 1.00 85.38 239 SER A N 1
ATOM 2003 C CA . SER A 1 239 ? -7.973 -15.216 -14.105 1.00 85.38 239 SER A CA 1
ATOM 2004 C C . SER A 1 239 ? -7.897 -16.220 -15.256 1.00 85.38 239 SER A C 1
ATOM 2006 O O . SER A 1 239 ? -6.880 -16.317 -15.938 1.00 85.38 239 SER A O 1
ATOM 2008 N N . ASN A 1 240 ? -9.014 -16.892 -15.555 1.00 75.81 240 ASN A N 1
ATOM 2009 C CA . ASN A 1 240 ? -9.118 -17.806 -16.702 1.00 75.81 240 ASN A CA 1
ATOM 2010 C C . ASN A 1 240 ? -8.766 -17.139 -18.043 1.00 75.81 240 ASN A C 1
ATOM 2012 O O . ASN A 1 240 ? -8.323 -17.826 -18.955 1.00 75.81 240 ASN A O 1
ATOM 2016 N N . LYS A 1 241 ? -8.926 -15.813 -18.157 1.00 74.69 241 LYS A N 1
ATOM 2017 C CA . LYS A 1 241 ? -8.569 -15.045 -19.361 1.00 74.69 241 LYS A CA 1
ATOM 2018 C C . LYS A 1 241 ? -7.063 -14.996 -19.632 1.00 74.69 241 LYS A C 1
ATOM 2020 O O . LYS A 1 241 ? -6.677 -14.764 -20.767 1.00 74.69 241 LYS A O 1
ATOM 2025 N N . ASN A 1 242 ? -6.245 -15.201 -18.600 1.00 72.62 242 ASN A N 1
ATOM 2026 C CA . ASN A 1 242 ? -4.786 -15.136 -18.671 1.00 72.62 242 ASN A CA 1
ATOM 2027 C C . ASN A 1 242 ? -4.137 -16.530 -18.647 1.00 72.62 242 ASN A C 1
ATOM 2029 O O . ASN A 1 242 ? -2.924 -16.637 -18.477 1.00 72.62 242 ASN A O 1
ATOM 2033 N N . LYS A 1 243 ? -4.925 -17.605 -18.792 1.00 75.31 243 LYS A N 1
ATOM 2034 C CA . LYS A 1 243 ? -4.375 -18.950 -18.986 1.00 75.31 243 LYS A CA 1
ATOM 2035 C C . LYS A 1 243 ? -3.703 -19.026 -20.354 1.00 75.31 243 LYS A C 1
ATOM 2037 O O . LYS A 1 243 ? -4.213 -18.457 -21.319 1.00 75.31 243 LYS A O 1
ATOM 2042 N N . SER A 1 244 ? -2.574 -19.730 -20.428 1.00 69.56 244 SER A N 1
ATOM 2043 C CA . SER A 1 244 ? -1.935 -20.033 -21.705 1.00 69.56 244 SER A CA 1
ATOM 2044 C C . SER A 1 244 ? -2.952 -20.714 -22.617 1.00 69.56 244 SER A C 1
ATOM 2046 O O . SER A 1 244 ? -3.636 -21.662 -22.227 1.00 69.56 244 SER A O 1
ATOM 2048 N N . ILE A 1 245 ? -3.096 -20.181 -23.824 1.00 76.06 245 ILE A N 1
ATOM 2049 C CA . ILE A 1 245 ? -3.982 -20.761 -24.822 1.00 76.06 245 ILE A CA 1
ATOM 2050 C C . ILE A 1 245 ? -3.168 -21.821 -25.556 1.00 76.06 245 ILE A C 1
ATOM 2052 O O . ILE A 1 245 ? -2.178 -21.497 -26.213 1.00 76.06 245 ILE A O 1
ATOM 2056 N N . THR A 1 246 ? -3.578 -23.083 -25.458 1.00 80.81 246 THR A N 1
ATOM 2057 C CA . THR A 1 246 ? -3.003 -24.164 -26.265 1.00 80.81 246 THR A CA 1
ATOM 2058 C C . THR A 1 246 ? -3.563 -24.059 -27.681 1.00 80.81 246 THR A C 1
ATOM 2060 O O . THR A 1 246 ? -4.579 -24.662 -28.011 1.00 80.81 246 THR A O 1
ATOM 2063 N N . LEU A 1 247 ? -2.933 -23.224 -28.509 1.00 84.69 247 LEU A N 1
ATOM 2064 C CA . LEU A 1 247 ? -3.348 -23.010 -29.901 1.00 84.69 247 LEU A CA 1
ATOM 2065 C C . LEU A 1 247 ? -3.006 -24.203 -30.805 1.00 84.69 247 LEU A C 1
ATOM 2067 O O . LEU A 1 247 ? -3.629 -24.391 -31.847 1.00 84.69 247 LEU A O 1
ATOM 2071 N N . MET A 1 248 ? -1.979 -24.972 -30.444 1.00 89.44 248 MET A N 1
ATOM 2072 C CA . MET A 1 248 ? -1.403 -26.026 -31.272 1.00 89.44 248 MET A CA 1
ATOM 2073 C C . MET A 1 248 ? -0.682 -27.044 -30.388 1.00 89.44 248 MET A C 1
ATOM 2075 O O . MET A 1 248 ? -0.205 -26.691 -29.315 1.00 89.44 248 MET A O 1
ATOM 2079 N N . ASN A 1 249 ? -0.592 -28.291 -30.849 1.00 92.00 249 ASN A N 1
ATOM 2080 C CA . ASN A 1 249 ? 0.251 -29.305 -30.223 1.00 92.00 249 ASN A CA 1
ATOM 2081 C C . ASN A 1 249 ? 1.740 -28.908 -30.332 1.00 92.00 249 ASN A C 1
ATOM 2083 O O . ASN A 1 249 ? 2.180 -28.484 -31.405 1.00 92.00 249 ASN A O 1
ATOM 2087 N N . ASP A 1 250 ? 2.497 -29.067 -29.243 1.00 89.81 250 ASP A N 1
ATOM 2088 C CA . ASP A 1 250 ? 3.905 -28.661 -29.143 1.00 89.81 250 ASP A CA 1
ATOM 2089 C C . ASP A 1 250 ? 4.795 -29.326 -30.202 1.00 89.81 250 ASP A C 1
ATOM 2091 O O . ASP A 1 250 ? 5.634 -28.659 -30.807 1.00 89.81 250 ASP A O 1
ATOM 2095 N N . GLU A 1 251 ? 4.584 -30.608 -30.508 1.00 91.06 251 GLU A N 1
ATOM 2096 C CA . GLU A 1 251 ? 5.351 -31.326 -31.533 1.00 91.06 251 GLU A CA 1
ATOM 2097 C C . GLU A 1 251 ? 5.110 -30.728 -32.921 1.00 91.06 251 GLU A C 1
ATOM 2099 O O . GLU A 1 251 ? 6.046 -30.498 -33.692 1.00 91.06 251 GLU A O 1
ATOM 2104 N N . LEU A 1 252 ? 3.850 -30.401 -33.222 1.00 93.56 252 LEU A N 1
ATOM 2105 C CA . LEU A 1 252 ? 3.461 -29.790 -34.489 1.00 93.56 252 LEU A CA 1
ATOM 2106 C C . LEU A 1 252 ? 3.978 -28.348 -34.596 1.00 93.56 252 LEU A C 1
ATOM 2108 O O . LEU A 1 252 ? 4.425 -27.932 -35.668 1.00 93.56 252 LEU A O 1
ATOM 2112 N N . ALA A 1 253 ? 3.971 -27.601 -33.489 1.00 92.00 253 ALA A N 1
ATOM 2113 C CA . ALA A 1 253 ? 4.551 -26.264 -33.411 1.00 92.00 253 ALA A CA 1
ATOM 2114 C C . ALA A 1 253 ? 6.073 -26.298 -33.629 1.00 92.00 253 ALA A C 1
ATOM 2116 O O . ALA A 1 253 ? 6.597 -25.511 -34.424 1.00 92.00 253 ALA A O 1
ATOM 2117 N N . ILE A 1 254 ? 6.779 -27.245 -33.002 1.00 92.25 254 ILE A N 1
ATOM 2118 C CA . ILE A 1 254 ? 8.219 -27.456 -33.195 1.00 92.25 254 ILE A CA 1
ATOM 2119 C C . ILE A 1 254 ? 8.506 -27.843 -34.648 1.00 92.25 254 ILE A C 1
ATOM 2121 O O . ILE A 1 254 ? 9.396 -27.255 -35.260 1.00 92.25 254 ILE A O 1
ATOM 2125 N N . ALA A 1 255 ? 7.742 -28.768 -35.237 1.00 91.25 255 ALA A N 1
ATOM 2126 C CA . ALA A 1 255 ? 7.925 -29.195 -36.625 1.00 91.25 255 ALA A CA 1
ATOM 2127 C C . ALA A 1 255 ? 7.721 -28.040 -37.621 1.00 91.25 255 ALA A C 1
ATOM 2129 O O . ALA A 1 255 ? 8.553 -27.826 -38.508 1.00 91.25 255 ALA A O 1
ATOM 2130 N N . LYS A 1 256 ? 6.657 -27.242 -37.449 1.00 93.19 256 LYS A N 1
ATOM 2131 C CA . LYS A 1 256 ? 6.421 -26.039 -38.263 1.00 93.19 256 LYS A CA 1
ATOM 2132 C C . LYS A 1 256 ? 7.533 -25.011 -38.090 1.00 93.19 256 LYS A C 1
ATOM 2134 O O . LYS A 1 256 ? 8.011 -24.478 -39.084 1.00 93.19 256 LYS A O 1
ATOM 2139 N N . THR A 1 257 ? 7.981 -24.770 -36.860 1.00 92.81 257 THR A N 1
ATOM 2140 C CA . THR A 1 257 ? 9.056 -23.808 -36.576 1.00 92.81 257 THR A CA 1
ATOM 2141 C C . THR A 1 257 ? 10.382 -24.258 -37.189 1.00 92.81 257 THR A C 1
ATOM 2143 O O . THR A 1 257 ? 11.044 -23.461 -37.848 1.00 92.81 257 THR A O 1
ATOM 2146 N N . LYS A 1 258 ? 10.738 -25.544 -37.066 1.00 91.75 258 LYS A N 1
ATOM 2147 C CA . LYS A 1 258 ? 11.905 -26.151 -37.728 1.00 91.75 258 LYS A CA 1
ATOM 2148 C C . LYS A 1 258 ? 11.851 -25.977 -39.242 1.00 91.75 258 LYS A C 1
ATOM 2150 O O . LYS A 1 258 ? 12.840 -25.563 -39.842 1.00 91.75 258 LYS A O 1
ATOM 2155 N N . LYS A 1 259 ? 10.690 -26.233 -39.853 1.00 92.38 259 LYS A N 1
ATOM 2156 C CA . LYS A 1 259 ? 10.478 -26.031 -41.292 1.00 92.38 259 LYS A CA 1
ATOM 2157 C C . LYS A 1 259 ? 10.638 -24.558 -41.688 1.00 92.38 259 LYS A C 1
ATOM 2159 O O . LYS A 1 259 ? 11.377 -24.272 -42.623 1.00 92.38 259 LYS A O 1
ATOM 2164 N N . SER A 1 260 ? 10.006 -23.632 -40.964 1.00 93.62 260 SER A N 1
ATOM 2165 C CA . SER A 1 260 ? 10.069 -22.189 -41.251 1.00 93.62 260 SER A CA 1
ATOM 2166 C C . SER A 1 260 ? 11.468 -21.599 -41.068 1.00 93.62 260 SER A C 1
ATOM 2168 O O . SER A 1 260 ? 11.896 -20.779 -41.871 1.00 93.62 260 SER A O 1
ATOM 2170 N N . LEU A 1 261 ? 12.198 -22.026 -40.033 1.00 91.56 261 LEU A N 1
ATOM 2171 C CA . LEU A 1 261 ? 13.569 -21.580 -39.770 1.00 91.56 261 LEU A CA 1
ATOM 2172 C C . LEU A 1 261 ? 14.620 -22.333 -40.601 1.00 91.56 261 LEU A C 1
ATOM 2174 O O . LEU A 1 261 ? 15.805 -22.020 -40.485 1.00 91.56 261 LEU A O 1
ATOM 2178 N N . GLN A 1 262 ? 14.208 -23.309 -41.418 1.00 90.19 262 GLN A N 1
ATOM 2179 C CA . GLN A 1 262 ? 15.093 -24.183 -42.197 1.00 90.19 262 GLN A CA 1
ATOM 2180 C C . GLN A 1 262 ? 16.125 -24.906 -41.308 1.00 90.19 262 GLN A C 1
ATOM 2182 O O . GLN A 1 262 ? 17.305 -25.006 -41.635 1.00 90.19 262 GLN A O 1
ATOM 2187 N N . VAL A 1 263 ? 15.673 -25.400 -40.149 1.00 87.56 263 VAL A N 1
ATOM 2188 C CA . VAL A 1 263 ? 16.468 -26.184 -39.189 1.00 87.56 263 VAL A CA 1
ATOM 2189 C C . VAL A 1 263 ? 15.880 -27.595 -39.108 1.00 87.56 263 VAL A C 1
ATOM 2191 O O . VAL A 1 263 ? 15.105 -27.882 -38.194 1.00 87.56 263 VAL A O 1
ATOM 2194 N N . PRO A 1 264 ? 16.185 -28.484 -40.074 1.00 73.12 264 PRO A N 1
ATOM 2195 C CA . PRO A 1 264 ? 15.581 -29.817 -40.131 1.00 73.12 264 PRO A CA 1
ATOM 2196 C C . PRO A 1 264 ? 15.985 -30.686 -38.930 1.00 73.12 264 PRO A C 1
ATOM 2198 O O . PRO A 1 264 ? 15.171 -31.447 -38.408 1.00 73.12 264 PRO A O 1
ATOM 2201 N N . SER A 1 265 ? 17.211 -30.513 -38.431 1.00 78.19 265 SER A N 1
ATOM 2202 C CA . SER A 1 265 ? 17.755 -31.225 -37.275 1.00 78.19 265 SER A CA 1
ATOM 2203 C C . SER A 1 265 ? 18.609 -30.293 -36.418 1.00 78.19 265 SER A C 1
ATOM 2205 O O . SER A 1 265 ? 19.398 -29.508 -36.942 1.00 78.19 265 SER A O 1
ATOM 2207 N N . SER A 1 266 ? 18.464 -30.397 -35.097 1.00 79.31 266 SER A N 1
ATOM 2208 C CA . SER A 1 266 ? 19.296 -29.693 -34.121 1.00 79.31 266 SER A CA 1
ATOM 2209 C C . SER A 1 266 ? 19.950 -30.712 -33.197 1.00 79.31 266 SER A C 1
ATOM 2211 O O . SER A 1 266 ? 19.256 -31.565 -32.650 1.00 79.31 266 SER A O 1
ATOM 2213 N N . ASN A 1 267 ? 21.267 -30.604 -33.016 1.00 80.31 267 ASN A N 1
ATOM 2214 C CA . ASN A 1 267 ? 22.038 -31.436 -32.084 1.00 80.31 267 ASN A CA 1
ATOM 2215 C C . ASN A 1 267 ? 22.195 -30.766 -30.706 1.00 80.31 267 ASN A C 1
ATOM 2217 O O . ASN A 1 267 ? 23.015 -31.185 -29.895 1.00 80.31 267 ASN A O 1
ATOM 2221 N N . PHE A 1 268 ? 21.460 -29.681 -30.459 1.00 85.44 268 PHE A N 1
ATOM 2222 C CA . PHE A 1 268 ? 21.513 -28.919 -29.218 1.00 85.44 268 PHE A CA 1
ATOM 2223 C C . PHE A 1 268 ? 20.308 -29.241 -28.330 1.00 85.44 268 PHE A C 1
ATOM 2225 O O . PHE A 1 268 ? 19.309 -29.792 -28.783 1.00 85.44 268 PHE A O 1
ATOM 2232 N N . ILE A 1 269 ? 20.381 -28.822 -27.064 1.00 87.19 269 ILE A N 1
ATOM 2233 C CA . ILE A 1 269 ? 19.283 -28.960 -26.091 1.00 87.19 269 ILE A CA 1
ATOM 2234 C C . ILE A 1 269 ? 18.003 -28.270 -26.597 1.00 87.19 269 ILE A C 1
ATOM 2236 O O . ILE A 1 269 ? 16.899 -28.765 -26.392 1.00 87.19 269 ILE A O 1
ATOM 2240 N N . SER A 1 270 ? 18.142 -27.127 -27.278 1.00 87.88 270 SER A N 1
ATOM 2241 C CA . SER A 1 270 ? 17.013 -26.441 -27.908 1.00 87.88 270 SER A CA 1
ATOM 2242 C C . SER A 1 270 ? 16.703 -27.052 -29.280 1.00 87.88 270 SER A C 1
ATOM 2244 O O . SER A 1 270 ? 17.599 -27.099 -30.125 1.00 87.88 270 SER A O 1
ATOM 2246 N N . PRO A 1 271 ? 15.439 -27.416 -29.574 1.00 86.75 271 PRO A N 1
ATOM 2247 C CA . PRO A 1 271 ? 15.069 -28.104 -30.812 1.00 86.75 271 PRO A CA 1
ATOM 2248 C C . PRO A 1 271 ? 15.238 -27.248 -32.076 1.00 86.75 271 PRO A C 1
ATOM 2250 O O . PRO A 1 271 ? 15.186 -27.787 -33.179 1.00 86.75 271 PRO A O 1
ATOM 2253 N N . ILE A 1 272 ? 15.421 -25.932 -31.936 1.00 90.12 272 ILE A N 1
ATOM 2254 C CA . ILE A 1 272 ? 15.561 -24.977 -33.048 1.00 90.12 272 ILE A CA 1
ATOM 2255 C C . ILE A 1 272 ? 16.951 -24.336 -33.119 1.00 90.12 272 ILE A C 1
ATOM 2257 O O . ILE A 1 272 ? 17.197 -23.490 -33.978 1.00 90.12 272 ILE A O 1
ATOM 2261 N N . ALA A 1 273 ? 17.863 -24.698 -32.216 1.00 89.44 273 ALA A N 1
ATOM 2262 C CA . ALA A 1 273 ? 19.201 -24.129 -32.224 1.00 89.44 273 ALA A CA 1
ATOM 2263 C C . ALA A 1 273 ? 19.997 -24.636 -33.435 1.00 89.44 273 ALA A C 1
ATOM 2265 O O . ALA A 1 273 ? 19.952 -25.816 -33.784 1.00 89.44 273 ALA A O 1
ATOM 2266 N N . ARG A 1 274 ? 20.753 -23.737 -34.064 1.00 86.56 274 ARG A N 1
ATOM 2267 C CA . ARG A 1 274 ? 21.639 -24.041 -35.191 1.00 86.56 274 ARG A CA 1
ATOM 2268 C C . ARG A 1 274 ? 22.977 -23.350 -34.996 1.00 86.56 274 ARG A C 1
ATOM 2270 O O . ARG A 1 274 ? 23.035 -22.252 -34.446 1.00 86.56 274 ARG A O 1
ATOM 2277 N N . LYS A 1 275 ? 24.044 -23.975 -35.485 1.00 83.69 275 LYS A N 1
ATOM 2278 C CA . LYS A 1 275 ? 25.349 -23.326 -35.592 1.00 83.69 275 LYS A CA 1
ATOM 2279 C C . LYS A 1 275 ? 25.409 -22.609 -36.936 1.00 83.69 275 LYS A C 1
ATOM 2281 O O . LYS A 1 275 ? 25.197 -23.243 -37.963 1.00 83.69 275 LYS A O 1
ATOM 2286 N N . ILE A 1 276 ? 25.689 -21.310 -36.920 1.00 81.81 276 ILE A N 1
ATOM 2287 C CA . ILE A 1 276 ? 25.967 -20.533 -38.131 1.00 81.81 276 ILE A CA 1
ATOM 2288 C C . ILE A 1 276 ? 27.474 -20.300 -38.168 1.00 81.81 276 ILE A C 1
ATOM 2290 O O . ILE A 1 276 ? 28.035 -19.723 -37.236 1.00 81.81 276 ILE A O 1
ATOM 2294 N N . THR A 1 277 ? 28.131 -20.794 -39.212 1.00 79.50 277 THR A N 1
ATOM 2295 C CA . THR A 1 277 ? 29.526 -20.469 -39.516 1.00 79.50 277 THR A CA 1
ATOM 2296 C C . THR A 1 277 ? 29.538 -19.229 -40.407 1.00 79.50 277 THR A C 1
ATOM 2298 O O . THR A 1 277 ? 28.912 -19.277 -41.462 1.00 79.50 277 THR A O 1
ATOM 2301 N N . PRO A 1 278 ? 30.179 -18.121 -39.999 1.00 78.50 278 PRO A N 1
ATOM 2302 C CA . PRO A 1 278 ? 30.267 -16.924 -40.832 1.00 78.50 278 PRO A CA 1
ATOM 2303 C C . PRO A 1 278 ? 31.046 -17.195 -42.124 1.00 78.50 278 PRO A C 1
ATOM 2305 O O . PRO A 1 278 ? 32.045 -17.912 -42.086 1.00 78.50 278 PRO A O 1
ATOM 2308 N N . ASP A 1 279 ? 30.641 -16.558 -43.224 1.00 77.12 279 ASP A N 1
ATOM 2309 C CA . ASP A 1 279 ? 31.297 -16.696 -44.536 1.00 77.12 279 ASP A CA 1
ATOM 2310 C C . ASP A 1 279 ? 32.705 -16.073 -44.568 1.00 77.12 279 ASP A C 1
ATOM 2312 O O . ASP A 1 279 ? 33.558 -16.466 -45.359 1.00 77.12 279 ASP A O 1
ATOM 2316 N N . SER A 1 280 ? 32.974 -15.116 -43.675 1.00 73.62 280 SER A N 1
ATOM 2317 C CA . SER A 1 280 ? 34.267 -14.445 -43.552 1.00 73.62 280 SER A CA 1
ATOM 2318 C C . SER A 1 280 ? 34.741 -14.433 -42.102 1.00 73.62 280 SER A C 1
ATOM 2320 O O . SER A 1 280 ? 34.067 -13.896 -41.217 1.00 73.62 280 SER A O 1
ATOM 2322 N N . ILE A 1 281 ? 35.933 -14.974 -41.858 1.00 65.81 281 ILE A N 1
ATOM 2323 C CA . ILE A 1 281 ? 36.614 -14.879 -40.566 1.00 65.81 281 ILE A CA 1
ATOM 2324 C C . ILE A 1 281 ? 37.495 -13.629 -40.625 1.00 65.81 281 ILE A C 1
ATOM 2326 O O . ILE A 1 281 ? 38.591 -13.659 -41.176 1.00 65.81 281 ILE A O 1
ATOM 2330 N N . SER A 1 282 ? 37.010 -12.509 -40.083 1.00 65.06 282 SER A N 1
ATOM 2331 C CA . SER A 1 282 ? 37.879 -11.352 -39.846 1.00 65.06 282 SER A CA 1
ATOM 2332 C C . SER A 1 282 ? 38.972 -11.759 -38.855 1.00 65.06 282 SER A C 1
ATOM 2334 O O . SER A 1 282 ? 38.666 -12.223 -37.755 1.00 65.06 282 SER A O 1
ATOM 2336 N N . ILE A 1 283 ? 40.241 -11.582 -39.238 1.00 66.81 283 ILE A N 1
ATOM 2337 C CA . ILE A 1 283 ? 41.419 -11.889 -38.403 1.00 66.81 283 ILE A CA 1
ATOM 2338 C C . ILE A 1 283 ? 41.369 -11.095 -37.086 1.00 66.81 283 ILE A C 1
ATOM 2340 O O . ILE A 1 283 ? 41.760 -11.600 -36.035 1.00 66.81 283 ILE A O 1
ATOM 2344 N N . ASN A 1 284 ? 40.793 -9.890 -37.123 1.00 75.69 284 ASN A N 1
ATOM 2345 C CA . ASN A 1 284 ? 40.512 -9.087 -35.940 1.00 75.69 284 ASN A CA 1
ATOM 2346 C C . ASN A 1 284 ? 39.053 -9.269 -35.516 1.00 75.69 284 ASN A C 1
ATOM 2348 O O . ASN A 1 284 ? 38.139 -8.935 -36.271 1.00 75.69 284 ASN A O 1
ATOM 2352 N N . LYS A 1 285 ? 38.835 -9.772 -34.295 1.00 76.31 285 LYS A N 1
ATOM 2353 C CA . LYS A 1 285 ? 37.507 -9.867 -33.674 1.00 76.31 285 LYS A CA 1
ATOM 2354 C C . LYS A 1 285 ? 37.036 -8.453 -33.300 1.00 76.31 285 LYS A C 1
ATOM 2356 O O . LYS A 1 285 ? 37.630 -7.866 -32.396 1.00 76.31 285 LYS A O 1
ATOM 2361 N N . PRO A 1 286 ? 36.020 -7.881 -33.968 1.00 79.69 286 PRO A N 1
ATOM 2362 C CA . PRO A 1 286 ? 35.555 -6.542 -33.636 1.00 79.69 286 PRO A CA 1
ATOM 2363 C C . PRO A 1 286 ? 34.816 -6.537 -32.293 1.00 79.69 286 PRO A C 1
ATOM 2365 O O . PRO A 1 286 ? 34.186 -7.525 -31.910 1.00 79.69 286 PRO A O 1
ATOM 2368 N N . ASN A 1 287 ? 34.841 -5.396 -31.604 1.00 86.81 287 ASN A N 1
ATOM 2369 C CA . ASN A 1 287 ? 33.929 -5.147 -30.492 1.00 86.81 287 ASN A CA 1
ATOM 2370 C C . ASN A 1 287 ? 32.515 -4.959 -31.055 1.00 86.81 287 ASN A C 1
ATOM 2372 O O . ASN A 1 287 ? 32.294 -4.096 -31.903 1.00 86.81 287 ASN A O 1
ATOM 2376 N N . ILE A 1 288 ? 31.561 -5.761 -30.589 1.00 83.88 288 ILE A N 1
ATOM 2377 C CA . ILE A 1 288 ? 30.156 -5.651 -30.990 1.00 83.88 288 ILE A CA 1
ATOM 2378 C C . ILE A 1 288 ? 29.445 -4.770 -29.963 1.00 83.88 288 ILE A C 1
ATOM 2380 O O . ILE A 1 288 ? 29.328 -5.150 -28.800 1.00 83.88 288 ILE A O 1
ATOM 2384 N N . ILE A 1 289 ? 28.963 -3.603 -30.392 1.00 87.06 289 ILE A N 1
ATOM 2385 C CA . ILE A 1 289 ? 28.139 -2.711 -29.569 1.00 87.06 289 ILE A CA 1
ATOM 2386 C C . ILE A 1 289 ? 26.701 -2.813 -30.075 1.00 87.06 289 ILE A C 1
ATOM 2388 O O . ILE A 1 289 ? 26.401 -2.397 -31.192 1.00 87.06 289 ILE A O 1
ATOM 2392 N N . LEU A 1 290 ? 25.813 -3.382 -29.259 1.00 84.44 290 LEU A N 1
ATOM 2393 C CA . LEU A 1 290 ? 24.382 -3.439 -29.545 1.00 84.44 290 LEU A CA 1
ATOM 2394 C C . LEU A 1 290 ? 23.696 -2.264 -28.839 1.00 84.44 290 LEU A C 1
ATOM 2396 O O . LEU A 1 290 ? 23.580 -2.263 -27.615 1.00 84.44 290 LEU A O 1
ATOM 2400 N N . VAL A 1 291 ? 23.250 -1.265 -29.599 1.00 83.62 291 VAL A N 1
ATOM 2401 C CA . VAL A 1 291 ? 22.444 -0.161 -29.062 1.00 83.62 291 VAL A CA 1
ATOM 2402 C C . VAL A 1 291 ? 20.975 -0.493 -29.287 1.00 83.62 291 VAL A C 1
ATOM 2404 O O . VAL A 1 291 ? 20.475 -0.404 -30.406 1.00 83.62 291 VAL A O 1
ATOM 2407 N N . THR A 1 292 ? 20.284 -0.914 -28.233 1.00 72.38 292 THR A N 1
ATOM 2408 C CA . THR A 1 292 ? 18.824 -1.057 -28.239 1.00 72.38 292 THR A CA 1
ATOM 2409 C C . THR A 1 292 ? 18.213 0.275 -27.813 1.00 72.38 292 THR A C 1
ATOM 2411 O O . THR A 1 292 ? 18.435 0.690 -26.674 1.00 72.38 292 THR A O 1
ATOM 2414 N N . MET A 1 293 ? 17.516 0.952 -28.732 1.00 41.44 293 MET A N 1
ATOM 2415 C CA . MET A 1 293 ? 16.769 2.190 -28.458 1.00 41.44 293 MET A CA 1
ATOM 2416 C C . MET A 1 293 ? 15.402 1.909 -27.839 1.00 41.44 293 MET A C 1
ATOM 2418 O O . MET A 1 293 ? 14.778 0.900 -28.240 1.00 41.44 293 MET A O 1
#

Sequence (293 aa):
MSLNKKQNIITRILKVYMLVLSIYFIFRLIIFFTELHRIDFAEVKITTIIKSFIMGVRFDTVISSYIMALPVLILLILDIFKKKNKFLETIIFYWIFILFSVTFIFSSVDIPYFSQFFSRLTIGAFAWFDSLGFVFKMIAQEPKYFLIILPLIIIVLLFKKLLKRMYFKEQNYNYTQTKYKIPITLIVLALVFLGIRGRMERKSPIRVGTAYFCNHSFLNQLGLNPTFTLLRSYLDSKSNKNKSITLMNDELAIAKTKKSLQVPSSNFISPIARKITPDSISINKPNIILVTM

pLDDT: mean 86.83, std 12.08, range [34.03, 98.44]